Protein AF-A0AA96GNN0-F1 (afdb_monomer_lite)

Foldseek 3Di:
DDDDDPVPVVVVVVVVVVVVVCCVVCCVVPVCPPPNVAQWEPVCNVPPDLVCQQDVPGHGFVVSVCVPCPLVNLVVPDDPVSSVVVVVCVVVRPGLCVQWDTRQYQQTRNDPQEANPPDHPVVCVVLVDRHPVVFFDFDDDPHRIDTHGDPDPSNVVVCVVCVCCPPPPNVVVVCCPVPPDDDDDPPPDDDPDDD

Organism: NCBI:txid3020899

InterPro domains:
  IPR036280 Multiheme cytochrome superfamily [SSF48695] (19-179)

Structure (mmCIF, N/CA/C/O backbone):
data_AF-A0AA96GNN0-F1
#
_entry.id   AF-A0AA96GNN0-F1
#
loop_
_atom_site.group_PDB
_atom_site.id
_atom_site.type_symbol
_atom_site.label_atom_id
_atom_site.label_alt_id
_atom_site.label_comp_id
_atom_site.label_asym_id
_atom_site.label_entity_id
_atom_site.label_seq_id
_atom_site.pdbx_PDB_ins_code
_atom_site.Cartn_x
_atom_site.Cartn_y
_atom_site.Cartn_z
_atom_site.occupancy
_atom_site.B_iso_or_equiv
_atom_site.auth_seq_id
_atom_site.auth_comp_id
_atom_site.auth_asym_id
_atom_site.auth_atom_id
_atom_site.pdbx_PDB_model_num
ATOM 1 N N . MET A 1 1 ? 33.010 25.105 -23.864 1.00 49.12 1 MET A N 1
ATOM 2 C CA . MET A 1 1 ? 32.285 23.895 -24.313 1.00 49.12 1 MET A CA 1
ATOM 3 C C . MET A 1 1 ? 33.237 22.711 -24.208 1.00 49.12 1 MET A C 1
ATOM 5 O O . MET A 1 1 ? 34.170 22.624 -24.991 1.00 49.12 1 MET A O 1
ATOM 9 N N . GLY A 1 2 ? 33.110 21.897 -23.157 1.00 61.97 2 GLY A N 1
ATOM 10 C CA . GLY A 1 2 ? 34.073 20.831 -22.851 1.00 61.97 2 GLY A CA 1
ATOM 11 C C . GLY A 1 2 ? 33.953 19.652 -23.816 1.00 61.97 2 GLY A C 1
ATOM 12 O O . GLY A 1 2 ? 32.888 19.047 -23.923 1.00 61.97 2 GLY A O 1
ATOM 13 N N . CYS A 1 3 ? 35.048 19.327 -24.504 1.00 66.94 3 CYS A N 1
ATOM 14 C CA . CYS A 1 3 ? 35.149 18.181 -25.401 1.00 66.94 3 CYS A CA 1
ATOM 15 C C . CYS A 1 3 ? 35.113 16.889 -24.562 1.00 66.94 3 CYS A C 1
ATOM 17 O O . CYS A 1 3 ? 36.065 16.582 -23.841 1.00 66.94 3 CYS A O 1
ATOM 19 N N . ARG A 1 4 ? 33.994 16.154 -24.581 1.00 73.06 4 ARG A N 1
ATOM 20 C CA . ARG A 1 4 ? 33.916 14.843 -23.918 1.00 73.06 4 ARG A CA 1
ATOM 21 C C . ARG A 1 4 ? 34.839 13.868 -24.651 1.00 73.06 4 ARG A C 1
ATOM 23 O O . ARG A 1 4 ? 34.838 13.815 -25.876 1.00 73.06 4 ARG A O 1
ATOM 30 N N . ARG A 1 5 ? 35.631 13.101 -23.896 1.00 84.19 5 ARG A N 1
ATOM 31 C CA . ARG A 1 5 ? 36.560 12.103 -24.448 1.00 84.19 5 ARG A CA 1
ATOM 32 C C . ARG A 1 5 ? 35.797 11.094 -25.333 1.00 84.19 5 ARG A C 1
ATOM 34 O O . ARG A 1 5 ? 34.715 10.663 -24.931 1.00 84.19 5 ARG A O 1
ATOM 41 N N . PRO A 1 6 ? 36.352 10.668 -26.483 1.00 83.69 6 PRO A N 1
ATOM 42 C CA . PRO A 1 6 ? 35.626 9.887 -27.495 1.00 83.69 6 PRO A CA 1
ATOM 43 C C . PRO A 1 6 ? 35.136 8.515 -27.006 1.00 83.69 6 PRO A C 1
ATOM 45 O O . PRO A 1 6 ? 34.191 7.966 -27.559 1.00 83.69 6 PRO A O 1
ATOM 48 N N . TRP A 1 7 ? 35.722 7.976 -25.936 1.00 83.94 7 TRP A N 1
ATOM 49 C CA . TRP A 1 7 ? 35.324 6.702 -25.331 1.00 83.94 7 TRP A CA 1
ATOM 50 C C . TRP A 1 7 ? 34.156 6.815 -24.336 1.00 83.94 7 TRP A C 1
ATOM 52 O O . TRP A 1 7 ? 33.570 5.806 -23.962 1.00 83.94 7 TRP A O 1
ATOM 62 N N . VAL A 1 8 ? 33.763 8.024 -23.923 1.00 88.56 8 VAL A N 1
ATOM 63 C CA . VAL A 1 8 ? 32.686 8.203 -22.932 1.00 88.56 8 VAL A CA 1
ATOM 64 C C . VAL A 1 8 ? 31.332 7.788 -23.509 1.00 88.56 8 VAL A C 1
ATOM 66 O O . VAL A 1 8 ? 30.566 7.096 -22.846 1.00 88.56 8 VAL A O 1
ATOM 69 N N . ALA A 1 9 ? 31.044 8.174 -24.752 1.00 87.38 9 ALA A N 1
ATOM 70 C CA . ALA A 1 9 ? 29.797 7.816 -25.422 1.00 87.38 9 ALA A CA 1
ATOM 71 C C . ALA A 1 9 ? 29.613 6.292 -25.604 1.00 87.38 9 ALA A C 1
ATOM 73 O O . ALA A 1 9 ? 28.573 5.790 -25.181 1.00 87.38 9 ALA A O 1
ATOM 74 N N . PRO A 1 10 ? 30.578 5.525 -26.158 1.00 91.69 10 PRO A N 1
ATOM 75 C CA . PRO A 1 10 ? 30.416 4.077 -26.297 1.00 91.69 10 PRO A CA 1
ATOM 76 C C . PRO A 1 10 ? 30.317 3.360 -24.944 1.00 91.69 10 PRO A C 1
ATOM 78 O O . PRO A 1 10 ? 29.534 2.422 -24.828 1.00 91.69 10 PRO A O 1
ATOM 81 N N . CYS A 1 11 ? 31.016 3.825 -23.900 1.00 93.38 11 CYS A N 1
ATOM 82 C CA . CYS A 1 11 ? 30.847 3.274 -22.553 1.00 93.38 11 CYS A CA 1
ATOM 83 C C . CYS A 1 11 ? 29.430 3.500 -22.001 1.00 93.38 11 CYS A C 1
ATOM 85 O O . CYS A 1 11 ? 28.850 2.575 -21.438 1.00 93.38 11 CYS A O 1
ATOM 87 N N . ILE A 1 12 ? 28.847 4.692 -22.188 1.00 94.44 12 ILE A N 1
ATOM 88 C CA . ILE A 1 12 ? 27.460 4.971 -21.776 1.00 94.44 12 ILE A CA 1
ATOM 89 C C . ILE A 1 12 ? 26.486 4.049 -22.513 1.00 94.44 12 ILE A C 1
ATOM 91 O O . ILE A 1 12 ? 25.611 3.461 -21.878 1.00 94.44 12 ILE A O 1
ATOM 95 N N . TRP A 1 13 ? 26.642 3.881 -23.829 1.00 95.94 13 TRP A N 1
ATOM 96 C CA . TRP A 1 13 ? 25.770 3.004 -24.613 1.00 95.94 13 TRP A CA 1
ATOM 97 C C . TRP A 1 13 ? 25.902 1.535 -24.217 1.00 95.94 13 TRP A C 1
ATOM 99 O O . TRP A 1 13 ? 24.886 0.864 -24.067 1.00 95.94 13 TRP A O 1
ATOM 109 N N . ALA A 1 14 ? 27.123 1.052 -23.981 1.00 95.88 14 ALA A N 1
ATOM 110 C CA . ALA A 1 14 ? 27.357 -0.313 -23.521 1.00 95.88 14 ALA A CA 1
ATOM 111 C C . ALA A 1 14 ? 26.717 -0.567 -22.146 1.00 95.88 14 ALA A C 1
ATOM 113 O O . ALA A 1 14 ? 26.020 -1.563 -21.969 1.00 95.88 14 ALA A O 1
ATOM 114 N N . LEU A 1 15 ? 26.884 0.360 -21.194 1.00 96.56 15 LEU A N 1
ATOM 115 C CA . LEU A 1 15 ? 26.261 0.263 -19.869 1.00 96.56 15 LEU A CA 1
ATOM 116 C C . LEU A 1 15 ? 24.733 0.334 -19.946 1.00 96.56 15 LEU A C 1
ATOM 118 O O . LEU A 1 15 ? 24.047 -0.449 -19.298 1.00 96.56 15 LEU A O 1
ATOM 122 N N . THR A 1 16 ? 24.196 1.237 -20.765 1.00 96.12 16 THR A N 1
ATOM 123 C CA . THR A 1 16 ? 22.745 1.365 -20.957 1.00 96.12 16 THR A CA 1
ATOM 124 C C . THR A 1 16 ? 22.169 0.097 -21.584 1.00 96.12 16 THR A C 1
ATOM 126 O O . THR A 1 16 ? 21.161 -0.419 -21.113 1.00 96.12 16 THR A O 1
ATOM 129 N N . GLY A 1 17 ? 22.836 -0.445 -22.606 1.00 97.56 17 GLY A N 1
ATOM 130 C CA . GLY A 1 17 ? 22.448 -1.698 -23.247 1.00 97.56 17 GLY A CA 1
ATOM 131 C C . GLY A 1 17 ? 22.481 -2.881 -22.282 1.00 97.56 17 GLY A C 1
ATOM 132 O O . GLY A 1 17 ? 21.545 -3.676 -22.272 1.00 97.56 17 GLY A O 1
ATOM 133 N N . LEU A 1 18 ? 23.500 -2.957 -21.419 1.00 97.31 18 LEU A N 1
ATOM 134 C CA . LEU A 1 18 ? 23.584 -3.972 -20.371 1.00 97.31 18 LEU A CA 1
ATOM 135 C C . LEU A 1 18 ? 22.396 -3.880 -19.404 1.00 97.31 18 LEU A C 1
ATOM 137 O O . LEU A 1 18 ? 21.766 -4.897 -19.140 1.00 97.31 18 LEU A O 1
ATOM 141 N N . VAL A 1 19 ? 22.054 -2.680 -18.922 1.00 95.31 19 VAL A N 1
ATOM 142 C CA . VAL A 1 19 ? 20.907 -2.470 -18.016 1.00 95.31 19 VAL A CA 1
ATOM 143 C C . VAL A 1 19 ? 19.583 -2.853 -18.682 1.00 95.31 19 VAL A C 1
ATOM 145 O O . VAL A 1 19 ? 18.740 -3.496 -18.065 1.00 95.31 19 VAL A O 1
ATOM 148 N N . ILE A 1 20 ? 19.386 -2.492 -19.951 1.00 95.38 20 ILE A N 1
ATOM 149 C CA . ILE A 1 20 ? 18.164 -2.861 -20.679 1.00 95.38 20 ILE A CA 1
ATOM 150 C C . ILE A 1 20 ? 18.087 -4.380 -20.857 1.00 95.38 20 ILE A C 1
ATOM 152 O O . ILE A 1 20 ? 17.032 -4.966 -20.626 1.00 95.38 20 ILE A O 1
ATOM 156 N N . ALA A 1 21 ? 19.194 -5.026 -21.230 1.00 95.94 21 ALA A N 1
ATOM 157 C CA . ALA A 1 21 ? 19.245 -6.472 -21.414 1.00 95.94 21 ALA A CA 1
ATOM 158 C C . ALA A 1 21 ? 18.974 -7.228 -20.104 1.00 95.94 21 ALA A C 1
ATOM 160 O O . ALA A 1 21 ? 18.212 -8.196 -20.109 1.00 95.94 21 ALA A O 1
ATOM 161 N N . THR A 1 22 ? 19.536 -6.774 -18.977 1.00 93.38 22 THR A N 1
ATOM 162 C CA . THR A 1 22 ? 19.280 -7.393 -17.670 1.00 93.38 22 THR A CA 1
ATOM 163 C C . THR A 1 22 ? 17.834 -7.208 -17.233 1.00 93.38 22 THR A C 1
ATOM 165 O O . THR A 1 22 ? 17.225 -8.177 -16.793 1.00 93.38 22 THR A O 1
ATOM 168 N N . LEU A 1 23 ? 17.250 -6.017 -17.402 1.00 90.56 23 LEU A N 1
ATOM 169 C CA . LEU A 1 23 ? 15.838 -5.780 -17.090 1.00 90.56 23 LEU A CA 1
ATOM 170 C C . LEU A 1 23 ? 14.911 -6.613 -17.979 1.00 90.56 23 LEU A C 1
ATOM 172 O O . LEU A 1 23 ? 13.964 -7.203 -17.471 1.00 90.56 23 LEU A O 1
ATOM 176 N N . ALA A 1 24 ? 15.189 -6.710 -19.280 1.00 90.00 24 ALA A N 1
ATOM 177 C CA . ALA A 1 24 ? 14.396 -7.522 -20.200 1.00 90.00 24 ALA A CA 1
ATOM 178 C C . ALA A 1 24 ? 14.445 -9.015 -19.835 1.00 90.00 24 ALA A C 1
ATOM 180 O O . ALA A 1 24 ? 13.416 -9.686 -19.867 1.00 90.00 24 ALA A O 1
ATOM 181 N N . TRP A 1 25 ? 15.619 -9.520 -19.446 1.00 93.19 25 TRP A N 1
ATOM 182 C CA . TRP A 1 25 ? 15.797 -10.906 -19.015 1.00 93.19 25 TRP A CA 1
ATOM 183 C C . TRP A 1 25 ? 15.176 -11.191 -17.638 1.00 93.19 25 TRP A C 1
ATOM 185 O O . TRP A 1 25 ? 14.527 -12.217 -17.457 1.00 93.19 25 TRP A O 1
ATOM 195 N N . ALA A 1 26 ? 15.335 -10.277 -16.676 1.00 86.56 26 ALA A N 1
ATOM 196 C CA . ALA A 1 26 ? 14.832 -10.431 -15.311 1.00 86.56 26 ALA A CA 1
ATOM 197 C C . ALA A 1 26 ? 13.316 -10.203 -15.201 1.00 86.56 26 ALA A C 1
ATOM 199 O O . ALA A 1 26 ? 12.668 -10.821 -14.362 1.00 86.56 26 ALA A O 1
ATOM 200 N N . SER A 1 27 ? 12.747 -9.346 -16.052 1.00 85.69 27 SER A N 1
ATOM 201 C CA . SER A 1 27 ? 11.327 -8.973 -16.069 1.00 85.69 27 SER A CA 1
ATOM 202 C C . SER A 1 27 ? 10.354 -10.163 -15.975 1.00 85.69 27 SER A C 1
ATOM 204 O O . SER A 1 27 ? 9.521 -10.148 -15.069 1.00 85.69 27 SER A O 1
ATOM 206 N N . PRO A 1 28 ? 10.451 -11.214 -16.816 1.00 82.44 28 PRO A N 1
ATOM 207 C CA . PRO A 1 28 ? 9.555 -12.368 -16.725 1.00 82.44 28 PRO A CA 1
ATOM 208 C C . PRO A 1 28 ? 9.847 -13.295 -15.534 1.00 82.44 28 PRO A C 1
ATOM 210 O O . PRO A 1 28 ? 8.961 -14.036 -15.121 1.00 82.44 28 PRO A O 1
ATOM 213 N N . ILE A 1 29 ? 11.069 -13.281 -14.992 1.00 83.31 29 ILE A N 1
ATOM 214 C CA . ILE A 1 29 ? 11.489 -14.159 -13.884 1.00 83.31 29 ILE A CA 1
ATOM 215 C C . ILE A 1 29 ? 11.071 -13.563 -12.532 1.00 83.31 29 ILE A C 1
ATOM 217 O O . ILE A 1 29 ? 10.700 -14.289 -11.614 1.00 83.31 29 ILE A O 1
ATOM 221 N N . TYR A 1 30 ? 11.107 -12.235 -12.420 1.00 76.81 30 TYR A N 1
ATOM 222 C CA . TYR A 1 30 ? 10.884 -11.488 -11.184 1.00 76.81 30 TYR A CA 1
ATOM 223 C C . TYR A 1 30 ? 9.755 -10.464 -11.344 1.00 76.81 30 TYR A C 1
ATOM 225 O O . TYR A 1 30 ? 9.885 -9.313 -10.927 1.00 76.81 30 TYR A O 1
ATOM 233 N N . THR A 1 31 ? 8.641 -10.875 -11.954 1.00 70.19 31 THR A N 1
ATOM 234 C CA . THR A 1 31 ? 7.481 -10.010 -12.223 1.00 70.19 31 THR A CA 1
ATOM 235 C C . THR A 1 31 ? 6.962 -9.314 -10.972 1.00 70.19 31 THR A C 1
ATOM 237 O O . THR A 1 31 ? 6.739 -8.108 -11.001 1.00 70.19 31 THR A O 1
ATOM 240 N N . GLU A 1 32 ? 6.828 -10.043 -9.866 1.00 65.94 32 GLU A N 1
ATOM 241 C CA . GLU A 1 32 ? 6.322 -9.505 -8.596 1.00 65.94 32 GLU A CA 1
ATOM 242 C C . GLU A 1 32 ? 7.264 -8.434 -8.015 1.00 65.94 32 GLU A C 1
ATOM 244 O O . GLU A 1 32 ? 6.837 -7.368 -7.582 1.00 65.94 32 GLU A O 1
ATOM 249 N N . ALA A 1 33 ? 8.577 -8.677 -8.066 1.00 67.19 33 ALA A N 1
ATOM 250 C CA . ALA A 1 33 ? 9.575 -7.761 -7.516 1.00 67.19 33 ALA A CA 1
ATOM 251 C C . ALA A 1 33 ? 9.828 -6.528 -8.404 1.00 67.19 33 ALA A C 1
ATOM 253 O O . ALA A 1 33 ? 10.264 -5.495 -7.899 1.00 67.19 33 ALA A O 1
ATOM 254 N N . LEU A 1 34 ? 9.590 -6.637 -9.716 1.00 70.19 34 LEU A N 1
ATOM 255 C CA . LEU A 1 34 ? 9.883 -5.577 -10.687 1.00 70.19 34 LEU A CA 1
ATOM 256 C C . LEU A 1 34 ? 8.649 -4.772 -11.114 1.00 70.19 34 LEU A C 1
ATOM 258 O O . LEU A 1 34 ? 8.765 -3.567 -11.328 1.00 70.19 34 LEU A O 1
ATOM 262 N N . TRP A 1 35 ? 7.485 -5.412 -11.258 1.00 76.12 35 TRP A N 1
ATOM 263 C CA . TRP A 1 35 ? 6.324 -4.826 -11.946 1.00 76.12 35 TRP A CA 1
ATOM 264 C C . TRP A 1 35 ? 5.001 -4.969 -11.193 1.00 76.12 35 TRP A C 1
ATOM 266 O O . TRP A 1 35 ? 4.130 -4.115 -11.343 1.00 76.12 35 TRP A O 1
ATOM 276 N N . ALA A 1 36 ? 4.836 -6.029 -10.403 1.00 78.38 36 ALA A N 1
ATOM 277 C CA . ALA A 1 36 ? 3.583 -6.380 -9.744 1.00 78.38 36 ALA A CA 1
ATOM 278 C C . ALA A 1 36 ? 3.808 -6.569 -8.235 1.00 78.38 36 ALA A C 1
ATOM 280 O O . ALA A 1 36 ? 3.791 -7.697 -7.759 1.00 78.38 36 ALA A O 1
ATOM 281 N N . PRO A 1 37 ? 4.014 -5.483 -7.467 1.00 78.44 37 PRO A N 1
ATOM 282 C CA . PRO A 1 37 ? 4.414 -5.555 -6.056 1.00 78.44 37 PRO A CA 1
ATOM 283 C C . PRO A 1 37 ? 3.416 -6.285 -5.140 1.00 78.44 37 PRO A C 1
ATOM 285 O O . PRO A 1 37 ? 3.756 -6.575 -3.995 1.00 78.44 37 PRO A O 1
ATOM 288 N N . GLY A 1 38 ? 2.206 -6.561 -5.635 1.00 82.00 38 GLY A N 1
ATOM 289 C CA . GLY A 1 38 ? 1.124 -7.247 -4.941 1.00 82.00 38 GLY A CA 1
ATOM 290 C C . GLY A 1 38 ? -0.146 -6.401 -4.863 1.00 82.00 38 GLY A C 1
ATOM 291 O O . GLY A 1 38 ? -0.173 -5.229 -5.258 1.00 82.00 38 GLY A O 1
ATOM 292 N N . ASP A 1 39 ? -1.205 -7.007 -4.332 1.00 83.88 39 ASP A N 1
ATOM 293 C CA . ASP A 1 39 ? -2.518 -6.376 -4.184 1.00 83.88 39 ASP A CA 1
ATOM 294 C C . ASP A 1 39 ? -2.495 -5.283 -3.107 1.00 83.88 39 ASP A C 1
ATOM 296 O O . ASP A 1 39 ? -1.885 -5.455 -2.045 1.00 83.88 39 ASP A O 1
ATOM 300 N N . LEU A 1 40 ? -3.195 -4.171 -3.350 1.00 87.19 40 LEU A N 1
ATOM 301 C CA . LEU A 1 40 ? -3.394 -3.139 -2.332 1.00 87.19 40 LEU A CA 1
ATOM 302 C C . LEU A 1 40 ? -4.237 -3.666 -1.162 1.00 87.19 40 LEU A C 1
ATOM 304 O O . LEU A 1 40 ? -5.037 -4.594 -1.291 1.00 87.19 40 LEU A O 1
ATOM 308 N N . SER A 1 41 ? -4.077 -3.036 -0.006 1.00 85.56 41 SER A N 1
ATOM 309 C CA . SER A 1 41 ? -4.888 -3.273 1.172 1.00 85.56 41 SER A CA 1
ATOM 310 C C . SER A 1 41 ? -6.357 -3.008 0.861 1.00 85.56 41 SER A C 1
ATOM 312 O O . SER A 1 41 ? -6.699 -2.125 0.073 1.00 85.56 41 SER A O 1
ATOM 314 N N . ARG A 1 42 ? -7.251 -3.700 1.577 1.00 82.88 42 ARG A N 1
ATOM 315 C CA . ARG A 1 42 ? -8.715 -3.503 1.495 1.00 82.88 42 ARG A CA 1
ATOM 316 C C . ARG A 1 42 ? -9.186 -2.057 1.711 1.00 82.88 42 ARG A C 1
ATOM 318 O O . ARG A 1 42 ? -10.346 -1.754 1.480 1.00 82.88 42 ARG A O 1
ATOM 325 N N . HIS A 1 43 ? -8.322 -1.193 2.241 1.00 85.44 43 HIS A N 1
ATOM 326 C CA . HIS A 1 43 ? -8.618 0.210 2.519 1.00 85.44 43 HIS A CA 1
ATOM 327 C C . HIS A 1 43 ? -8.229 1.141 1.365 1.00 85.44 43 HIS A C 1
ATOM 329 O O . HIS A 1 43 ? -8.696 2.274 1.320 1.00 85.44 43 HIS A O 1
ATOM 335 N N . HIS A 1 44 ? -7.399 0.662 0.438 1.00 91.62 44 HIS A N 1
ATOM 336 C CA . HIS A 1 44 ? -6.921 1.398 -0.728 1.00 91.62 44 HIS A CA 1
ATOM 337 C C . HIS A 1 44 ? -7.310 0.721 -2.048 1.00 91.62 44 HIS A C 1
ATOM 339 O O . HIS A 1 44 ? -6.783 1.089 -3.093 1.00 91.62 44 HIS A O 1
ATOM 345 N N . THR A 1 45 ? -8.241 -0.238 -2.035 1.00 87.00 45 THR A N 1
ATOM 346 C CA . THR A 1 45 ? -8.689 -0.966 -3.239 1.00 87.00 45 THR A CA 1
ATOM 347 C C . THR A 1 45 ? -9.211 -0.051 -4.340 1.00 87.00 45 THR A C 1
ATOM 349 O O . THR A 1 45 ? -9.102 -0.388 -5.514 1.00 87.00 45 THR A O 1
ATOM 352 N N . ASP A 1 46 ? -9.731 1.118 -3.970 1.00 88.88 46 ASP A N 1
ATOM 353 C CA . ASP A 1 46 ? -10.298 2.085 -4.912 1.00 88.88 46 ASP A CA 1
ATOM 354 C C . ASP A 1 46 ? -9.224 2.989 -5.557 1.00 88.88 46 ASP A C 1
ATOM 356 O O . ASP A 1 46 ? -9.527 3.818 -6.418 1.00 88.88 46 ASP A O 1
ATOM 360 N N . ILE A 1 47 ? -7.949 2.844 -5.171 1.00 90.75 47 ILE A N 1
ATOM 361 C CA . ILE A 1 47 ? -6.830 3.598 -5.743 1.00 90.75 47 ILE A CA 1
ATOM 362 C C . ILE A 1 47 ? -6.289 2.856 -6.967 1.00 90.75 47 ILE A C 1
ATOM 364 O O . ILE A 1 47 ? -5.542 1.890 -6.859 1.00 90.75 47 ILE A O 1
ATOM 368 N N . ALA A 1 48 ? -6.610 3.358 -8.159 1.00 80.75 48 ALA A N 1
ATOM 369 C CA . ALA A 1 48 ? -6.204 2.720 -9.414 1.00 80.75 48 ALA A CA 1
ATOM 370 C C . ALA A 1 48 ? -4.777 3.077 -9.892 1.00 80.75 48 ALA A C 1
ATOM 372 O O . ALA A 1 48 ? -4.234 2.409 -10.769 1.00 80.75 48 ALA A O 1
ATOM 373 N N . GLY A 1 49 ? -4.172 4.155 -9.379 1.00 88.62 49 GLY A N 1
ATOM 374 C CA . GLY A 1 49 ? -2.935 4.722 -9.931 1.00 88.62 49 GLY A CA 1
ATOM 375 C C . GLY A 1 49 ? -1.715 4.563 -9.027 1.00 88.62 49 GLY A C 1
ATOM 376 O O . GLY A 1 49 ? -1.715 5.050 -7.900 1.00 88.62 49 GLY A O 1
ATOM 377 N N . CYS A 1 50 ? -0.616 4.007 -9.552 1.00 89.62 50 CYS A N 1
ATOM 378 C CA . CYS A 1 50 ? 0.651 3.876 -8.813 1.00 89.62 50 CYS A CA 1
ATOM 379 C C . CYS A 1 50 ? 1.166 5.234 -8.302 1.00 89.62 50 CYS A C 1
ATOM 381 O O . CYS A 1 50 ? 1.674 5.350 -7.188 1.00 89.62 50 CYS A O 1
ATOM 383 N N . LEU A 1 51 ? 0.991 6.289 -9.106 1.00 93.25 51 LEU A N 1
ATOM 384 C CA . LEU A 1 51 ? 1.449 7.649 -8.801 1.00 93.25 51 LEU A CA 1
ATOM 385 C C . LEU A 1 51 ? 0.610 8.368 -7.731 1.00 93.25 51 LEU A C 1
ATOM 387 O O . LEU A 1 51 ? 0.962 9.480 -7.320 1.00 93.25 51 LEU A O 1
ATOM 391 N N . SER A 1 52 ? -0.479 7.753 -7.265 1.00 94.00 52 SER A N 1
ATOM 392 C CA . SER A 1 52 ? -1.233 8.235 -6.105 1.00 94.00 52 SER A CA 1
ATOM 393 C C . SER A 1 52 ? -0.413 8.119 -4.825 1.00 94.00 52 SER A C 1
ATOM 395 O O . SER A 1 52 ? -0.515 8.980 -3.958 1.00 94.00 52 SER A O 1
ATOM 397 N N . CYS A 1 53 ? 0.453 7.105 -4.741 1.00 92.75 53 CYS A N 1
ATOM 398 C CA . CYS A 1 53 ? 1.347 6.895 -3.605 1.00 92.75 53 CYS A CA 1
ATOM 399 C C . CYS A 1 53 ? 2.814 7.124 -3.983 1.00 92.75 53 CYS A C 1
ATOM 401 O O . CYS A 1 53 ? 3.578 7.609 -3.155 1.00 92.75 53 CYS A O 1
ATOM 403 N N . HIS A 1 54 ? 3.204 6.815 -5.225 1.00 93.06 54 HIS A N 1
ATOM 404 C CA . HIS A 1 54 ? 4.591 6.864 -5.676 1.00 93.06 54 HIS A CA 1
ATOM 405 C C . HIS A 1 54 ? 4.974 8.173 -6.372 1.00 93.06 54 HIS A C 1
ATOM 407 O O . HIS A 1 54 ? 4.203 8.775 -7.122 1.00 93.06 54 HIS A O 1
ATOM 413 N N . GLU A 1 55 ? 6.232 8.555 -6.193 1.00 94.00 55 GLU A N 1
ATOM 414 C CA . GLU A 1 55 ? 6.947 9.488 -7.052 1.00 94.00 55 GLU A CA 1
ATOM 415 C C . GLU A 1 55 ? 7.931 8.731 -7.961 1.00 94.00 55 GLU A C 1
ATOM 417 O O . GLU A 1 55 ? 8.580 7.774 -7.511 1.00 94.00 55 GLU A O 1
ATOM 422 N N . PRO A 1 56 ? 8.087 9.152 -9.234 1.00 90.81 56 PRO A N 1
ATOM 423 C CA . PRO A 1 56 ? 9.055 8.550 -10.143 1.00 90.81 56 PRO A CA 1
ATOM 424 C C . PRO A 1 56 ? 10.450 8.483 -9.515 1.00 90.81 56 PRO A C 1
ATOM 426 O O . PRO A 1 56 ? 10.976 9.491 -9.044 1.00 90.81 56 PRO A O 1
ATOM 429 N N . PHE A 1 57 ? 11.037 7.284 -9.506 1.00 86.56 57 PHE A N 1
ATOM 430 C CA . PHE A 1 57 ? 12.373 6.993 -8.961 1.00 86.56 57 PHE A CA 1
ATOM 431 C C . PHE A 1 57 ? 12.567 7.254 -7.458 1.00 86.56 57 PHE A C 1
ATOM 433 O O . PHE A 1 57 ? 13.690 7.159 -6.970 1.00 86.56 57 PHE A O 1
ATOM 440 N N . ARG A 1 58 ? 11.501 7.561 -6.713 1.00 89.69 58 ARG A N 1
ATOM 441 C CA . ARG A 1 58 ? 11.551 7.776 -5.255 1.00 89.69 58 ARG A CA 1
ATOM 442 C C . ARG A 1 58 ? 10.686 6.806 -4.465 1.00 89.69 58 ARG A C 1
ATOM 444 O O . ARG A 1 58 ? 10.815 6.736 -3.249 1.00 89.69 58 ARG A O 1
ATOM 451 N N . GLY A 1 59 ? 9.837 6.043 -5.149 1.00 89.75 59 GLY A N 1
ATOM 452 C CA . GLY A 1 59 ? 8.915 5.137 -4.482 1.00 89.75 59 GLY A CA 1
ATOM 453 C C . GLY A 1 59 ? 7.786 5.902 -3.795 1.00 89.75 59 GLY A C 1
ATOM 454 O O . GLY A 1 59 ? 7.485 7.035 -4.173 1.00 89.75 59 GLY A O 1
ATOM 455 N N . ALA A 1 60 ? 7.151 5.277 -2.806 1.00 92.62 60 ALA A N 1
ATOM 456 C CA . ALA A 1 60 ? 6.105 5.923 -2.028 1.00 92.62 60 ALA A CA 1
ATOM 457 C C . ALA A 1 60 ? 6.688 6.964 -1.067 1.00 92.62 60 ALA A C 1
ATOM 459 O O . ALA A 1 60 ? 7.632 6.670 -0.332 1.00 92.62 60 ALA A O 1
ATOM 460 N N . THR A 1 61 ? 6.122 8.172 -1.059 1.00 93.31 61 THR A N 1
ATOM 461 C CA . THR A 1 61 ? 6.619 9.277 -0.226 1.00 93.31 61 THR A CA 1
ATOM 462 C C . THR A 1 61 ? 5.629 9.622 0.889 1.00 93.31 61 THR A C 1
ATOM 464 O O . THR A 1 61 ? 4.415 9.547 0.675 1.00 93.31 61 THR A O 1
ATOM 467 N N . PRO A 1 62 ? 6.100 10.035 2.083 1.00 92.44 62 PRO A N 1
ATOM 468 C CA . PRO A 1 62 ? 5.200 10.443 3.161 1.00 92.44 62 PRO A CA 1
ATOM 469 C C . PRO A 1 62 ? 4.262 11.587 2.744 1.00 92.44 62 PRO A C 1
ATOM 471 O O . PRO A 1 62 ? 3.107 11.615 3.154 1.00 92.44 62 PRO A O 1
ATOM 474 N N . GLN A 1 63 ? 4.700 12.486 1.856 1.00 92.81 63 GLN A N 1
ATOM 475 C CA . GLN A 1 63 ? 3.877 13.578 1.328 1.00 92.81 63 GLN A CA 1
ATOM 476 C C . GLN A 1 63 ? 2.638 13.067 0.579 1.00 92.81 63 GLN A C 1
ATOM 478 O O . GLN A 1 63 ? 1.559 13.639 0.721 1.00 92.81 63 GLN A O 1
ATOM 483 N N . LYS A 1 64 ? 2.772 11.980 -0.190 1.00 94.44 64 LYS A N 1
ATOM 484 C CA . LYS A 1 64 ? 1.650 11.353 -0.900 1.00 94.44 64 LYS A CA 1
ATOM 485 C C . LYS A 1 64 ? 0.641 10.745 0.073 1.00 94.44 64 LYS A C 1
ATOM 487 O O . LYS A 1 64 ? -0.557 10.919 -0.116 1.00 94.44 64 LYS A O 1
ATOM 492 N N . CYS A 1 65 ? 1.109 10.110 1.150 1.00 92.12 65 CYS A N 1
ATOM 493 C CA . CYS A 1 65 ? 0.240 9.584 2.207 1.00 92.12 65 CYS A CA 1
ATOM 494 C C . CYS A 1 65 ? -0.517 10.711 2.931 1.00 92.12 65 CYS A C 1
ATOM 496 O O . C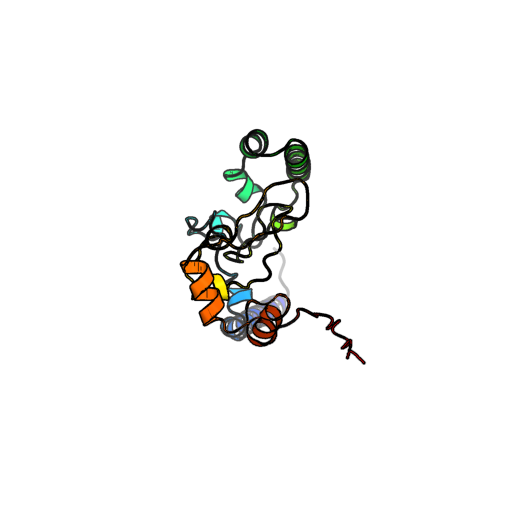YS A 1 65 ? -1.731 10.630 3.122 1.00 92.12 65 CYS A O 1
ATOM 498 N N . LEU A 1 66 ? 0.188 11.791 3.283 1.00 92.44 66 LEU A N 1
ATOM 499 C CA . LEU A 1 66 ? -0.365 12.942 4.005 1.00 92.44 66 LEU A CA 1
ATOM 500 C C . LEU A 1 66 ? -1.377 13.760 3.188 1.00 92.44 66 LEU A C 1
ATOM 502 O O . LEU A 1 66 ? -2.143 14.525 3.771 1.00 92.44 66 LEU A O 1
ATOM 506 N N . ALA A 1 67 ? -1.430 13.578 1.864 1.00 92.75 67 ALA A N 1
ATOM 507 C CA . ALA A 1 67 ? -2.448 14.197 1.016 1.00 92.75 67 ALA A CA 1
ATOM 508 C C . ALA A 1 67 ? -3.874 13.714 1.347 1.00 92.75 67 ALA A C 1
ATOM 510 O O . ALA A 1 67 ? -4.828 14.468 1.164 1.00 92.75 67 ALA A O 1
ATOM 511 N N . CYS A 1 68 ? -4.020 12.485 1.857 1.00 90.75 68 CYS A N 1
ATOM 512 C CA . CYS A 1 68 ? -5.300 11.934 2.317 1.00 90.75 68 CYS A CA 1
ATOM 513 C C . CYS A 1 68 ? -5.334 11.717 3.839 1.00 90.75 68 CYS A C 1
ATOM 515 O O . CYS A 1 68 ? -6.388 11.851 4.457 1.00 90.75 68 CYS A O 1
ATOM 517 N N . HIS A 1 69 ? -4.191 11.416 4.458 1.00 90.00 69 HIS A N 1
ATOM 518 C CA . HIS A 1 69 ? -4.070 11.194 5.897 1.00 90.00 69 HIS A CA 1
ATOM 519 C C . HIS A 1 69 ? -3.561 12.445 6.612 1.00 90.00 69 HIS A C 1
ATOM 521 O O . HIS A 1 69 ? -2.383 12.562 6.945 1.00 90.00 69 HIS A O 1
ATOM 527 N N . THR A 1 70 ? -4.451 13.402 6.852 1.00 87.94 70 THR A N 1
ATOM 528 C CA . THR A 1 70 ? -4.070 14.658 7.507 1.00 87.94 70 THR A CA 1
ATOM 529 C C . THR A 1 70 ? -3.797 14.465 8.998 1.00 87.94 70 THR A C 1
ATOM 531 O O . THR A 1 70 ? -4.301 13.533 9.632 1.00 87.94 70 THR A O 1
ATOM 534 N N . LEU A 1 71 ? -3.056 15.406 9.592 1.00 80.12 71 LEU A N 1
ATOM 535 C CA . LEU A 1 71 ? -2.826 15.415 11.037 1.00 80.12 71 LEU A CA 1
ATOM 536 C C . LEU A 1 71 ? -4.140 15.419 11.830 1.00 80.1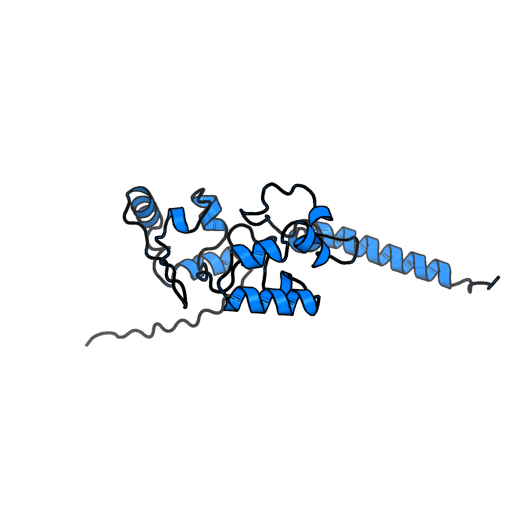2 71 LEU A C 1
ATOM 538 O O . LEU A 1 71 ? -4.272 14.680 12.797 1.00 80.12 71 LEU A O 1
ATOM 542 N N . GLU A 1 72 ? -5.128 16.185 11.377 1.00 83.94 72 GLU A N 1
ATOM 543 C CA . GLU A 1 72 ? -6.469 16.231 11.968 1.00 83.94 72 GLU A CA 1
ATOM 544 C C . GLU A 1 72 ? -7.172 14.862 11.936 1.00 83.94 72 GLU A C 1
ATOM 546 O O . GLU A 1 72 ? -7.829 14.456 12.900 1.00 83.94 72 GLU A O 1
ATOM 551 N N . THR A 1 73 ? -6.979 14.098 10.855 1.00 81.75 73 THR A N 1
ATOM 552 C CA . THR A 1 73 ? -7.530 12.742 10.727 1.00 81.75 73 THR A CA 1
ATOM 553 C C . THR A 1 73 ? -6.921 11.806 11.767 1.00 81.75 73 THR A C 1
ATOM 555 O O . THR A 1 73 ? -7.643 11.033 12.394 1.00 81.75 73 THR A O 1
ATOM 558 N N . PHE A 1 74 ? -5.609 11.900 12.003 1.00 78.62 74 PHE A N 1
ATOM 559 C CA . PHE A 1 74 ? -4.962 11.146 13.077 1.00 78.62 74 PHE A CA 1
ATOM 560 C C . PHE A 1 74 ? -5.463 11.607 14.446 1.00 78.62 74 PHE A C 1
ATOM 562 O O . PHE A 1 74 ? -5.879 10.790 15.261 1.00 78.62 74 PHE A O 1
ATOM 569 N N . GLN A 1 75 ? -5.530 12.920 14.677 1.00 74.38 75 GLN A N 1
ATOM 570 C CA . GLN A 1 75 ? -5.958 13.483 15.956 1.00 74.38 75 GLN A CA 1
ATOM 571 C C . GLN A 1 75 ? -7.362 13.038 16.372 1.00 74.38 75 GLN A C 1
ATOM 573 O O . GLN A 1 75 ? -7.565 12.716 17.545 1.00 74.38 75 GLN A O 1
ATOM 578 N N . SER A 1 76 ? -8.295 12.977 15.423 1.00 80.31 76 SER A N 1
ATOM 579 C CA . SER A 1 76 ? -9.696 12.619 15.667 1.00 80.31 76 SER A CA 1
ATOM 580 C C . SER A 1 76 ? -9.968 11.114 15.743 1.00 80.31 76 SER A C 1
ATOM 582 O O . SER A 1 76 ? -11.006 10.724 16.272 1.00 80.31 76 SER A O 1
ATOM 584 N N . ARG A 1 77 ? -9.073 10.260 15.224 1.00 74.56 77 ARG A N 1
ATOM 585 C CA . ARG A 1 77 ? -9.337 8.816 15.063 1.00 74.56 77 ARG A CA 1
ATOM 586 C C . ARG A 1 77 ? -8.382 7.894 15.811 1.00 74.56 77 ARG A C 1
ATOM 588 O O . ARG A 1 77 ? -8.556 6.680 15.733 1.00 74.56 77 ARG A O 1
ATOM 595 N N . SER A 1 78 ? -7.387 8.432 16.510 1.00 75.81 78 SER A N 1
ATOM 596 C CA . SER A 1 78 ? -6.421 7.631 17.259 1.00 75.81 78 SER A CA 1
ATOM 597 C C . SER A 1 78 ? -6.467 7.899 18.760 1.00 75.81 78 SER A C 1
ATOM 599 O O . SER A 1 78 ? -6.748 9.015 19.202 1.00 75.81 78 SER A O 1
ATOM 601 N N . GLU A 1 79 ? -6.104 6.880 19.536 1.00 83.69 79 GLU A N 1
ATOM 602 C CA . GLU A 1 79 ? -5.794 7.016 20.961 1.00 83.69 79 GLU A CA 1
ATOM 603 C C . GLU A 1 79 ? -4.676 8.056 21.193 1.00 83.69 79 GLU A C 1
ATOM 605 O O . GLU A 1 79 ? -3.883 8.316 20.275 1.00 83.69 79 GLU A O 1
ATOM 610 N N . PRO A 1 80 ? -4.588 8.664 22.393 1.00 83.81 80 PRO A N 1
ATOM 611 C CA . PRO A 1 80 ? -3.602 9.702 22.700 1.00 83.81 80 PRO A CA 1
ATOM 612 C C . PRO A 1 80 ? -2.154 9.329 22.378 1.00 83.81 80 PRO A C 1
ATOM 614 O O . PRO A 1 80 ? -1.471 10.103 21.707 1.00 83.81 80 PRO A O 1
ATOM 617 N N . ASP A 1 81 ? -1.716 8.131 22.756 1.00 83.81 81 ASP A N 1
ATOM 618 C CA . ASP A 1 81 ? -0.332 7.692 22.539 1.00 83.81 81 ASP A CA 1
ATOM 619 C C . ASP A 1 81 ? -0.027 7.506 21.046 1.00 83.81 81 ASP A C 1
ATOM 621 O O . ASP A 1 81 ? 1.015 7.920 20.536 1.00 83.81 81 ASP A O 1
ATOM 625 N N . VAL A 1 82 ? -0.986 6.951 20.298 1.00 83.00 82 VAL A N 1
ATOM 626 C CA . VAL A 1 82 ? -0.872 6.777 18.843 1.00 83.00 82 VAL A CA 1
ATOM 627 C C . VAL A 1 82 ? -0.851 8.133 18.139 1.00 83.00 82 VAL A C 1
ATOM 629 O O . VAL A 1 82 ? -0.128 8.308 17.156 1.00 83.00 82 VAL A O 1
ATOM 632 N N . ARG A 1 83 ? -1.612 9.107 18.646 1.00 86.12 83 ARG A N 1
ATOM 633 C CA . ARG A 1 83 ? -1.638 10.476 18.121 1.00 86.12 83 ARG A CA 1
ATOM 634 C C . ARG A 1 83 ? -0.273 11.142 18.256 1.00 86.12 83 ARG A C 1
ATOM 636 O O . ARG A 1 83 ? 0.197 11.737 17.288 1.00 86.12 83 ARG A O 1
ATOM 643 N N . GLN A 1 84 ? 0.350 11.030 19.429 1.00 87.56 84 GLN A N 1
ATOM 644 C CA . GLN A 1 84 ? 1.679 11.582 19.678 1.00 87.56 84 GLN A CA 1
ATOM 645 C C . GLN A 1 84 ? 2.727 10.937 18.760 1.00 87.56 84 GLN A C 1
ATOM 647 O O . GLN A 1 84 ? 3.490 11.647 18.108 1.00 87.56 84 GLN A O 1
ATOM 652 N N . LEU A 1 85 ? 2.694 9.609 18.609 1.00 88.50 85 LEU A N 1
ATOM 653 C CA . LEU A 1 85 ? 3.605 8.891 17.713 1.00 88.50 85 LEU A CA 1
ATOM 654 C C . LEU A 1 85 ? 3.503 9.386 16.261 1.00 88.50 85 LEU A C 1
ATOM 656 O O . LEU A 1 85 ? 4.520 9.633 15.613 1.00 88.50 85 LEU A O 1
ATOM 660 N N . HIS A 1 86 ? 2.285 9.584 15.744 1.00 89.62 86 HIS A N 1
ATOM 661 C CA . HIS A 1 86 ? 2.100 10.122 14.390 1.00 89.62 86 HIS A CA 1
ATOM 662 C C . HIS A 1 86 ? 2.547 11.584 14.277 1.00 89.62 86 HIS A C 1
ATOM 664 O O . HIS A 1 86 ? 3.058 11.982 13.231 1.00 89.62 86 HIS A O 1
ATOM 670 N N . GLN A 1 87 ? 2.385 12.396 15.327 1.00 89.25 87 GLN A N 1
ATOM 671 C CA . GLN A 1 87 ? 2.900 13.768 15.344 1.00 89.25 87 GLN A CA 1
ATOM 672 C C . GLN A 1 87 ? 4.424 13.795 15.197 1.00 89.25 87 GLN A C 1
ATOM 674 O O . GLN A 1 87 ? 4.933 14.513 14.337 1.00 89.25 87 GLN A O 1
ATOM 679 N N . GLU A 1 88 ? 5.140 12.987 15.976 1.00 90.94 88 GLU A N 1
ATOM 680 C CA . GLU A 1 88 ? 6.604 12.896 15.937 1.00 90.94 88 GLU A CA 1
ATOM 681 C C . GLU A 1 88 ? 7.108 12.342 14.592 1.00 90.94 88 GLU A C 1
ATOM 683 O O . GLU A 1 88 ? 8.028 12.900 13.982 1.00 90.94 88 GLU A O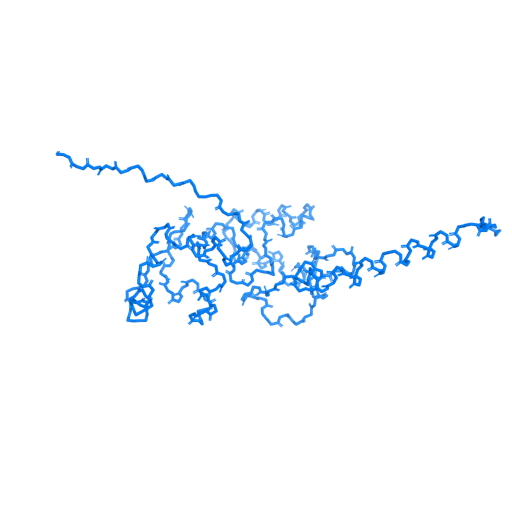 1
ATOM 688 N N . ALA A 1 89 ? 6.460 11.298 14.066 1.00 90.12 89 ALA A N 1
ATOM 689 C CA . ALA A 1 89 ? 6.778 10.734 12.754 1.00 90.12 89 ALA A CA 1
ATOM 690 C C . ALA A 1 89 ? 6.573 11.755 11.619 1.00 90.12 89 ALA A C 1
ATOM 692 O O . ALA A 1 89 ? 7.412 11.877 10.725 1.00 90.12 89 ALA A O 1
ATOM 693 N N . ASN A 1 90 ? 5.493 12.541 11.676 1.00 89.75 90 ASN A N 1
ATOM 694 C CA . ASN A 1 90 ? 5.215 13.573 10.678 1.00 89.75 90 ASN A CA 1
ATOM 695 C C . ASN A 1 90 ? 6.216 14.733 10.761 1.00 89.75 90 ASN A C 1
ATOM 697 O O . ASN A 1 90 ? 6.692 15.200 9.728 1.00 89.75 90 ASN A O 1
ATOM 701 N N . GLN A 1 91 ? 6.562 15.187 11.970 1.00 90.25 91 GLN A N 1
ATOM 702 C CA . GLN A 1 91 ? 7.536 16.269 12.177 1.00 90.25 91 GLN A CA 1
ATOM 703 C C . GLN A 1 91 ? 8.946 15.883 11.717 1.00 90.25 91 GLN A C 1
ATOM 705 O O . GLN A 1 91 ? 9.656 16.711 11.151 1.00 90.25 91 GLN A O 1
ATOM 710 N N . SER A 1 92 ? 9.341 14.628 11.931 1.00 91.69 92 SER A N 1
ATOM 711 C CA . SER A 1 92 ? 10.632 14.094 11.477 1.00 91.69 92 SER A CA 1
ATOM 712 C C . SER A 1 92 ? 10.660 13.731 9.987 1.00 91.69 92 SER A C 1
ATOM 714 O O . SER A 1 92 ? 11.725 13.419 9.456 1.00 91.69 92 SER A O 1
ATOM 716 N N . GLY A 1 93 ? 9.515 13.778 9.294 1.00 90.38 93 GLY A N 1
ATOM 717 C CA . GLY A 1 93 ? 9.406 13.379 7.890 1.00 90.38 93 GLY A CA 1
ATOM 718 C C . GLY A 1 93 ? 9.644 11.883 7.667 1.00 90.38 93 GLY A C 1
ATOM 719 O O . GLY A 1 93 ? 10.059 11.486 6.576 1.00 90.38 93 GLY A O 1
ATOM 720 N N . GLN A 1 94 ? 9.412 11.051 8.687 1.00 91.75 94 GLN A N 1
ATOM 721 C CA . GLN A 1 94 ? 9.613 9.610 8.604 1.00 91.75 94 GLN A CA 1
ATOM 722 C C . GLN A 1 94 ? 8.687 8.994 7.547 1.00 91.75 94 GLN A C 1
ATOM 724 O O . GLN A 1 94 ? 7.502 9.320 7.452 1.00 91.75 94 GLN A O 1
ATOM 729 N N . ALA A 1 95 ? 9.216 8.064 6.751 1.00 91.50 95 ALA A N 1
ATOM 730 C CA . ALA A 1 95 ? 8.404 7.338 5.784 1.00 91.50 95 ALA A CA 1
ATOM 731 C C . ALA A 1 95 ? 7.358 6.467 6.500 1.00 91.50 95 ALA A C 1
ATOM 733 O O . ALA A 1 95 ? 7.688 5.659 7.368 1.00 91.50 95 ALA A O 1
ATOM 734 N N . CYS A 1 96 ? 6.092 6.581 6.089 1.00 90.38 96 CYS A N 1
ATOM 735 C CA . CYS A 1 96 ? 4.977 5.842 6.691 1.00 90.38 96 CYS A CA 1
ATOM 736 C C . CYS A 1 96 ? 5.168 4.318 6.585 1.00 90.38 96 CYS A C 1
ATOM 738 O O . CYS A 1 96 ? 4.768 3.571 7.476 1.00 90.38 96 CYS A O 1
ATOM 740 N N . LEU A 1 97 ? 5.836 3.864 5.517 1.00 89.19 97 LEU A N 1
ATOM 741 C CA . LEU A 1 97 ? 6.114 2.450 5.255 1.00 89.19 97 LEU A CA 1
ATOM 742 C C . LEU A 1 97 ? 7.166 1.818 6.189 1.00 89.19 97 LEU A C 1
ATOM 744 O O . LEU A 1 97 ? 7.414 0.621 6.107 1.00 89.19 97 LEU A O 1
ATOM 748 N N . VAL A 1 98 ? 7.788 2.594 7.085 1.00 88.69 98 VAL A N 1
ATOM 749 C CA . VAL A 1 98 ? 8.653 2.038 8.144 1.00 88.69 98 VAL A CA 1
ATOM 750 C C . VAL A 1 98 ? 7.830 1.215 9.136 1.00 88.69 98 VAL A C 1
ATOM 752 O O . VAL A 1 98 ? 8.296 0.192 9.631 1.00 88.69 98 VAL A O 1
ATOM 755 N N . CYS A 1 99 ? 6.597 1.647 9.411 1.00 86.62 99 CYS A N 1
ATOM 756 C CA . CYS A 1 99 ? 5.680 0.947 10.310 1.00 86.62 99 CYS A CA 1
ATOM 757 C C . CYS A 1 99 ? 4.512 0.299 9.562 1.00 86.62 99 CYS A C 1
ATOM 759 O O . CYS A 1 99 ? 3.956 -0.690 10.036 1.00 86.62 99 CYS A O 1
ATOM 761 N N . HIS A 1 100 ? 4.139 0.846 8.405 1.00 88.50 100 HIS A N 1
ATOM 762 C CA . HIS A 1 100 ? 3.042 0.338 7.597 1.00 88.50 100 HIS A CA 1
ATOM 763 C C . HIS A 1 100 ? 3.521 -0.503 6.427 1.00 88.50 100 HIS A C 1
ATOM 765 O O . HIS A 1 100 ? 4.578 -0.268 5.857 1.00 88.50 100 HIS A O 1
ATOM 771 N N . THR A 1 101 ? 2.707 -1.467 6.020 1.00 87.75 101 THR A N 1
ATOM 772 C CA . THR A 1 101 ? 2.959 -2.221 4.792 1.00 87.75 101 THR A CA 1
ATOM 773 C C . THR A 1 101 ? 1.778 -2.092 3.851 1.00 87.75 101 THR A C 1
ATOM 775 O O . THR A 1 101 ? 0.626 -2.099 4.285 1.00 87.75 101 THR A O 1
ATOM 778 N N . GLU A 1 102 ? 2.089 -1.970 2.565 1.00 88.88 102 GLU A N 1
ATOM 779 C CA . GLU A 1 102 ? 1.144 -1.978 1.450 1.00 88.88 102 GLU A CA 1
ATOM 780 C C . GLU A 1 102 ? 1.589 -3.047 0.432 1.00 88.88 102 GLU A C 1
ATOM 782 O O . GLU A 1 102 ? 2.662 -3.635 0.595 1.00 88.88 102 GLU A O 1
ATOM 787 N N . HIS A 1 103 ? 0.770 -3.333 -0.580 1.00 88.88 103 HIS A N 1
ATOM 788 C CA . HIS A 1 103 ? 1.001 -4.367 -1.591 1.00 88.88 103 HIS A CA 1
ATOM 789 C C . HIS A 1 103 ? 1.068 -5.792 -1.021 1.00 88.88 103 HIS A C 1
ATOM 791 O O . HIS A 1 103 ? 1.776 -6.665 -1.516 1.00 88.88 103 HIS A O 1
ATOM 797 N N . ARG A 1 104 ? 0.339 -6.045 0.070 1.00 82.25 104 ARG A N 1
ATOM 798 C CA . ARG A 1 104 ? 0.237 -7.381 0.685 1.00 82.25 104 ARG A CA 1
ATOM 799 C C . ARG A 1 104 ? -1.206 -7.843 0.859 1.00 82.25 104 ARG A C 1
ATOM 801 O O . ARG A 1 104 ? -1.455 -8.710 1.695 1.00 82.25 104 ARG A O 1
ATOM 808 N N . GLY A 1 105 ? -2.146 -7.242 0.131 1.00 80.94 105 GLY A N 1
ATOM 809 C CA . GLY A 1 105 ? -3.566 -7.569 0.199 1.00 80.94 105 GLY A CA 1
ATOM 810 C C . GLY A 1 105 ? -4.075 -7.552 1.637 1.00 80.94 105 GLY A C 1
ATOM 811 O O . GLY A 1 105 ? -3.892 -6.581 2.375 1.00 80.94 105 GLY A O 1
ATOM 812 N N . VAL A 1 106 ? -4.647 -8.668 2.076 1.00 73.88 106 VAL A N 1
ATOM 813 C CA . VAL A 1 106 ? -5.200 -8.841 3.432 1.00 73.88 106 VAL A CA 1
ATOM 814 C C . VAL A 1 106 ? -4.137 -8.942 4.536 1.00 73.88 106 VAL A C 1
ATOM 816 O O . VAL A 1 106 ? -4.464 -8.881 5.720 1.00 73.88 106 VAL A O 1
ATOM 819 N N . LEU A 1 107 ? -2.862 -9.097 4.167 1.00 75.44 107 LEU A N 1
ATOM 820 C CA . LEU A 1 107 ? -1.724 -9.217 5.085 1.00 75.44 107 LEU A CA 1
ATOM 821 C C . LEU A 1 107 ? -1.046 -7.872 5.379 1.00 75.44 107 LEU A C 1
ATOM 823 O O . LEU A 1 107 ? -0.018 -7.836 6.056 1.00 75.44 107 LEU A O 1
ATOM 827 N N . THR A 1 108 ? -1.577 -6.775 4.844 1.00 79.25 108 THR A N 1
ATOM 828 C CA . THR A 1 108 ? -1.052 -5.431 5.095 1.00 79.25 108 THR A CA 1
ATOM 829 C C . THR A 1 108 ? -1.223 -5.008 6.551 1.00 79.25 108 THR A C 1
ATOM 831 O O . THR A 1 108 ? -2.250 -5.231 7.196 1.00 79.25 108 THR A O 1
ATOM 834 N N . ALA A 1 109 ? -0.194 -4.348 7.074 1.00 77.31 109 ALA A N 1
ATOM 835 C CA . ALA A 1 109 ? -0.110 -3.892 8.453 1.00 77.31 109 ALA A CA 1
ATOM 836 C C . ALA A 1 109 ? -0.269 -2.370 8.518 1.00 77.31 109 ALA A C 1
ATOM 838 O O . ALA A 1 109 ? 0.673 -1.632 8.774 1.00 77.31 109 ALA A O 1
ATOM 839 N N . ILE A 1 110 ? -1.480 -1.873 8.285 1.00 74.38 110 ILE A N 1
ATOM 840 C CA . ILE A 1 110 ? -1.774 -0.431 8.370 1.00 74.38 110 ILE A CA 1
ATOM 841 C C . ILE A 1 110 ? -2.115 0.045 9.796 1.00 74.38 110 ILE A C 1
ATOM 843 O O . ILE A 1 110 ? -2.348 1.225 10.028 1.00 74.38 110 ILE A O 1
ATOM 847 N N . THR A 1 111 ? -2.169 -0.862 10.772 1.00 69.69 111 THR A N 1
ATOM 848 C CA . THR A 1 111 ? -2.474 -0.538 12.172 1.00 69.69 111 THR A CA 1
ATOM 849 C C . THR A 1 111 ? -1.512 -1.294 13.076 1.00 69.69 111 THR A C 1
ATOM 851 O O . THR A 1 111 ? -1.349 -2.508 12.940 1.00 69.69 111 THR A O 1
ATOM 854 N N . ILE A 1 112 ? -0.863 -0.571 13.985 1.00 63.41 112 ILE A N 1
ATOM 855 C CA . ILE A 1 112 ? 0.088 -1.134 14.947 1.00 63.41 112 ILE A CA 1
ATOM 856 C C . ILE A 1 112 ? -0.691 -1.962 15.981 1.00 63.41 112 ILE A C 1
ATOM 858 O O . ILE A 1 112 ? -1.787 -1.580 16.384 1.00 63.41 112 ILE A O 1
ATOM 862 N N . GLY A 1 113 ? -0.151 -3.118 16.377 1.00 58.03 113 GLY A N 1
ATOM 863 C CA . GLY A 1 113 ? -0.785 -4.003 17.363 1.00 58.03 113 GLY A CA 1
ATOM 864 C C . GLY A 1 113 ? -1.908 -4.889 16.814 1.00 58.03 113 GLY A C 1
ATOM 865 O O . GLY A 1 113 ? -2.655 -5.468 17.592 1.00 58.03 113 GLY A O 1
ATOM 866 N N . ARG A 1 114 ? -2.058 -5.022 15.489 1.00 62.44 114 ARG A N 1
ATOM 867 C CA . ARG A 1 114 ? -3.006 -5.981 14.890 1.00 62.44 114 ARG A CA 1
ATOM 868 C C . ARG A 1 114 ? -2.605 -7.424 15.202 1.00 62.44 114 ARG A C 1
ATOM 870 O O . ARG A 1 114 ? -1.421 -7.737 15.312 1.00 62.44 114 ARG A O 1
ATOM 877 N N . VAL A 1 115 ? -3.611 -8.300 15.270 1.00 61.44 115 VAL A N 1
ATOM 878 C CA . VAL A 1 115 ? -3.443 -9.761 15.317 1.00 61.44 115 VAL A CA 1
ATOM 879 C C . VAL A 1 115 ? -2.457 -10.169 14.218 1.00 61.44 115 VAL A C 1
ATOM 881 O O . VAL A 1 115 ? -2.678 -9.841 13.047 1.00 61.44 115 VAL A O 1
ATOM 884 N N . LYS A 1 116 ? -1.382 -10.887 14.565 1.00 63.59 116 LYS A N 1
ATOM 885 C CA . LYS A 1 116 ? -0.547 -11.541 13.549 1.00 63.59 116 LYS A CA 1
ATOM 886 C C . LYS A 1 116 ? -1.428 -12.554 12.833 1.00 63.59 116 LYS A C 1
ATOM 888 O O . LYS A 1 116 ? -1.918 -13.477 13.466 1.00 63.59 116 LYS A O 1
ATOM 893 N N . ASN A 1 117 ? -1.649 -12.372 11.536 1.00 67.56 117 ASN A N 1
ATOM 894 C CA . ASN A 1 117 ? -2.437 -13.310 10.752 1.00 67.56 117 ASN A CA 1
ATOM 895 C C . ASN A 1 117 ? -1.579 -14.547 10.428 1.00 67.56 117 ASN A C 1
ATOM 897 O O . ASN A 1 117 ? -0.670 -14.431 9.599 1.00 67.56 117 ASN A O 1
ATOM 901 N N . PRO A 1 118 ? -1.824 -15.719 11.051 1.00 64.31 118 PRO A N 1
ATOM 902 C CA . PRO A 1 118 ? -1.085 -16.930 10.705 1.00 64.31 118 PRO A CA 1
ATOM 903 C C . PRO A 1 118 ? -1.501 -17.454 9.323 1.00 64.31 118 PRO A C 1
ATOM 905 O O . PRO A 1 118 ? -0.757 -18.198 8.682 1.00 64.31 118 PRO A O 1
ATOM 908 N N . HIS A 1 119 ? -2.675 -17.046 8.835 1.00 69.81 119 HIS A N 1
ATOM 909 C CA . HIS A 1 119 ? -3.170 -17.422 7.526 1.00 69.81 119 HIS A CA 1
ATOM 910 C C . HIS A 1 119 ? -2.459 -16.617 6.431 1.00 69.81 119 HIS A C 1
ATOM 912 O O . HIS A 1 119 ? -2.082 -15.453 6.592 1.00 69.81 119 HIS A O 1
ATOM 918 N N . GLY A 1 120 ? -2.232 -17.265 5.292 1.00 68.25 120 GLY A N 1
ATOM 919 C CA . GLY A 1 120 ? -1.779 -16.590 4.080 1.00 68.25 120 GLY A CA 1
ATOM 920 C C . GLY A 1 120 ? -2.921 -15.984 3.278 1.00 68.25 120 GLY A C 1
ATOM 921 O O . GLY A 1 120 ? -4.087 -16.276 3.526 1.00 68.25 120 GLY A O 1
ATOM 922 N N . GLU A 1 121 ? -2.563 -15.205 2.256 1.00 69.50 121 GLU A N 1
ATOM 923 C CA . GLU A 1 121 ? -3.496 -14.675 1.246 1.00 69.50 121 GLU A CA 1
ATOM 924 C C . GLU A 1 121 ? -4.367 -15.785 0.626 1.00 69.50 121 GLU A C 1
ATOM 926 O O . GLU A 1 121 ? -5.540 -15.584 0.328 1.00 69.50 121 GLU A O 1
ATOM 931 N N . LEU A 1 122 ? -3.817 -17.001 0.516 1.00 71.56 122 LEU A N 1
ATOM 932 C CA . LEU A 1 122 ? -4.512 -18.174 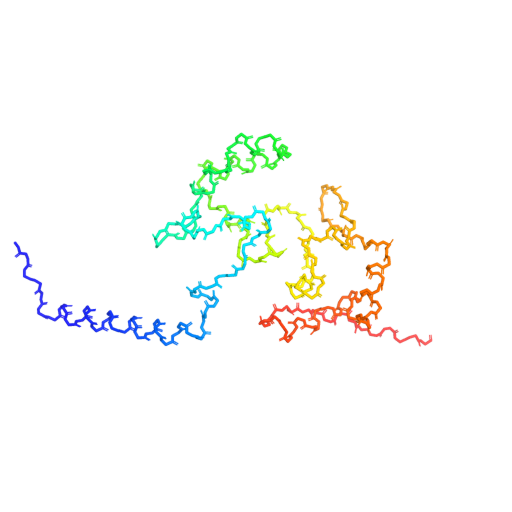-0.009 1.00 71.56 122 LEU A CA 1
ATOM 933 C C . LEU A 1 122 ? -5.859 -18.439 0.679 1.00 71.56 122 LEU A C 1
ATOM 935 O O . LEU A 1 122 ? -6.811 -18.807 -0.001 1.00 71.56 122 LEU A O 1
ATOM 939 N N . ILE A 1 123 ? -5.963 -18.240 1.997 1.00 75.44 123 ILE A N 1
ATOM 940 C CA . ILE A 1 123 ? -7.222 -18.487 2.713 1.00 75.44 123 ILE A CA 1
ATOM 941 C C . ILE A 1 123 ? -8.295 -17.486 2.321 1.00 75.44 123 ILE A C 1
ATOM 943 O O . ILE A 1 123 ? -9.439 -17.878 2.109 1.00 75.44 123 ILE A O 1
ATOM 947 N N . PHE A 1 124 ? -7.937 -16.218 2.161 1.00 76.25 124 PHE A N 1
ATOM 948 C CA . PHE A 1 124 ? -8.888 -15.184 1.763 1.00 76.25 124 PHE A CA 1
ATOM 949 C C . PHE A 1 124 ? -9.368 -15.430 0.334 1.00 76.25 124 PHE A C 1
ATOM 951 O O . PHE A 1 124 ? -10.569 -15.407 0.084 1.00 76.25 124 PHE A O 1
ATOM 958 N N . ARG A 1 125 ? -8.471 -15.832 -0.575 1.00 74.19 125 ARG A N 1
ATOM 959 C CA . ARG A 1 125 ? -8.851 -16.227 -1.942 1.00 74.19 125 ARG A CA 1
ATOM 960 C C . ARG A 1 125 ? -9.719 -17.487 -1.988 1.00 74.19 125 ARG A C 1
ATOM 962 O O . ARG A 1 125 ? -10.702 -17.516 -2.718 1.00 74.19 125 ARG A O 1
ATOM 969 N N . ALA A 1 126 ? -9.382 -18.519 -1.213 1.00 75.12 126 ALA A N 1
ATOM 970 C CA . ALA A 1 126 ? -10.112 -19.789 -1.214 1.00 75.12 126 ALA A CA 1
ATOM 971 C C . ALA A 1 126 ? -11.503 -19.684 -0.567 1.00 75.12 126 ALA A C 1
ATOM 973 O O . ALA A 1 126 ? -12.421 -20.407 -0.951 1.00 75.12 126 ALA A O 1
ATOM 974 N N . THR A 1 127 ? -11.656 -18.802 0.423 1.00 77.19 127 THR A N 1
ATOM 975 C CA . THR A 1 127 ? -12.918 -18.613 1.155 1.00 77.19 127 THR A CA 1
ATOM 976 C C . THR A 1 127 ? -13.752 -17.449 0.624 1.00 77.19 127 THR A C 1
ATOM 978 O O . THR A 1 127 ? -14.947 -17.393 0.889 1.00 77.19 127 THR A O 1
ATOM 981 N N . GLY A 1 128 ? -13.146 -16.513 -0.111 1.00 77.94 128 GLY A N 1
ATOM 982 C CA . GLY A 1 128 ? -13.771 -15.244 -0.485 1.00 77.94 128 GLY A CA 1
ATOM 983 C C . GLY A 1 128 ? -13.919 -14.261 0.683 1.00 77.94 128 GLY A C 1
ATOM 984 O O . GLY A 1 128 ? -14.596 -13.246 0.529 1.00 77.94 128 GLY A O 1
ATOM 985 N N . ALA A 1 129 ? -13.323 -14.545 1.847 1.00 79.75 129 ALA A N 1
ATOM 986 C CA . ALA A 1 129 ? -13.325 -13.625 2.979 1.00 79.75 129 ALA A CA 1
ATOM 987 C C . ALA A 1 129 ? -12.546 -12.346 2.638 1.00 79.75 129 ALA A C 1
ATOM 989 O O . ALA A 1 129 ? -11.524 -12.380 1.955 1.00 79.75 129 ALA A O 1
ATOM 990 N N . THR A 1 130 ? -13.007 -11.213 3.160 1.00 73.94 130 THR A N 1
ATOM 991 C CA . THR A 1 130 ? -12.399 -9.886 2.943 1.00 73.94 130 THR A CA 1
ATOM 992 C C . THR A 1 130 ? -11.856 -9.275 4.234 1.00 73.94 130 THR A C 1
ATOM 994 O O . THR A 1 130 ? -11.165 -8.253 4.211 1.00 73.94 130 THR A O 1
ATOM 997 N N . SER A 1 131 ? -12.154 -9.897 5.377 1.00 76.75 131 SER A N 1
ATOM 998 C CA . SER A 1 131 ? -11.717 -9.458 6.696 1.00 76.75 131 SER A CA 1
ATOM 999 C C . SER A 1 131 ? -11.532 -10.637 7.645 1.00 76.75 131 SER A C 1
ATOM 1001 O O . SER A 1 131 ? -12.249 -11.632 7.582 1.00 76.75 131 SER A O 1
ATOM 1003 N N . CYS A 1 132 ? -10.620 -10.496 8.613 1.00 79.25 132 CYS A N 1
ATOM 1004 C CA . CYS A 1 132 ? -10.479 -11.451 9.715 1.00 79.25 132 CYS A CA 1
ATOM 1005 C C . CYS A 1 132 ? -11.802 -11.631 10.480 1.00 79.25 132 CYS A C 1
ATOM 1007 O O . CYS A 1 132 ? -12.068 -12.709 11.004 1.00 79.25 132 CYS A O 1
ATOM 1009 N N . SER A 1 133 ? -12.633 -10.583 10.517 1.00 82.50 133 SER A N 1
ATOM 1010 C CA . SER A 1 133 ? -13.937 -10.583 11.186 1.00 82.50 133 SER A CA 1
ATOM 1011 C C . SER A 1 133 ? -14.985 -11.485 10.536 1.00 82.50 133 SER A C 1
ATOM 1013 O O . SER A 1 133 ? -15.998 -11.766 11.165 1.00 82.50 133 SER A O 1
ATOM 1015 N N . ASP A 1 134 ? -14.757 -11.943 9.303 1.00 84.38 134 ASP A N 1
ATOM 1016 C CA . ASP A 1 134 ? -15.677 -12.860 8.620 1.00 84.38 134 ASP A CA 1
ATOM 1017 C C . ASP A 1 134 ? -15.635 -14.259 9.267 1.00 84.38 134 ASP A C 1
ATOM 1019 O O . ASP A 1 134 ? -16.610 -15.009 9.211 1.00 84.38 134 ASP A O 1
ATOM 1023 N N . CYS A 1 135 ? -14.517 -14.584 9.934 1.00 84.06 135 CYS A N 1
ATOM 1024 C CA . CYS A 1 135 ? -14.292 -15.863 10.613 1.00 84.06 135 CYS A CA 1
ATOM 1025 C C . CYS A 1 135 ? -13.991 -15.730 12.115 1.00 84.06 135 CYS A C 1
ATOM 1027 O O . CYS A 1 135 ? -14.203 -16.691 12.851 1.00 84.06 135 CYS A O 1
ATOM 1029 N N . HIS A 1 136 ? -13.509 -14.578 12.589 1.00 85.88 136 HIS A N 1
ATOM 1030 C CA . HIS A 1 136 ? -13.098 -14.376 13.979 1.00 85.88 136 HIS A CA 1
ATOM 1031 C C . HIS A 1 136 ? -13.857 -13.237 14.666 1.00 85.88 136 HIS A C 1
ATOM 1033 O O . HIS A 1 136 ? -14.118 -12.187 14.088 1.00 85.88 136 HIS A O 1
ATOM 1039 N N . VAL A 1 137 ? -14.099 -13.395 15.962 1.00 83.88 137 VAL A N 1
ATOM 1040 C CA . VAL A 1 137 ? -14.346 -12.283 16.877 1.00 83.88 137 VAL A CA 1
ATOM 1041 C C . VAL A 1 137 ? -12.994 -11.736 17.320 1.00 83.88 137 VAL A C 1
ATOM 1043 O O . VAL A 1 137 ? -12.234 -12.420 18.005 1.00 83.88 137 VAL A O 1
ATOM 1046 N N . ILE A 1 138 ? -12.701 -10.494 16.942 1.00 76.06 138 ILE A N 1
ATOM 1047 C CA . ILE A 1 138 ? -11.499 -9.782 17.384 1.00 76.06 138 ILE A CA 1
ATOM 1048 C C . ILE A 1 138 ? -11.890 -8.905 18.571 1.00 76.06 138 ILE A C 1
ATOM 1050 O O . ILE A 1 138 ? -12.659 -7.956 18.409 1.00 76.06 138 ILE A O 1
ATOM 1054 N N . LYS A 1 139 ? -11.401 -9.226 19.771 1.00 66.19 139 LYS A N 1
ATOM 1055 C CA . LYS A 1 139 ? -11.644 -8.402 20.963 1.00 66.19 139 LYS A CA 1
ATOM 1056 C C . LYS A 1 139 ? -10.546 -7.346 21.081 1.00 66.19 139 LYS A C 1
ATOM 1058 O O . LYS A 1 139 ? -9.392 -7.701 21.275 1.00 66.19 139 LYS A O 1
ATOM 1063 N N . GLY A 1 140 ? -10.932 -6.074 20.960 1.00 53.38 140 GLY A N 1
ATOM 1064 C CA . GLY A 1 140 ? -10.048 -4.913 21.105 1.00 53.38 140 GLY A CA 1
ATOM 1065 C C . GLY A 1 140 ? -9.575 -4.687 22.546 1.00 53.38 140 GLY A C 1
ATOM 1066 O O . GLY A 1 140 ? -10.381 -4.775 23.470 1.00 53.38 140 GLY A O 1
ATOM 1067 N N . GLY A 1 141 ? -8.294 -4.349 22.731 1.00 54.19 141 GLY A N 1
ATOM 1068 C CA . GLY A 1 141 ? -7.691 -3.959 24.018 1.00 54.19 141 GLY A CA 1
ATOM 1069 C C . GLY A 1 141 ? -6.208 -3.583 23.885 1.00 54.19 141 GLY A C 1
ATOM 1070 O O . GLY A 1 141 ? -5.606 -3.829 22.848 1.00 54.19 141 GLY A O 1
ATOM 1071 N N . THR A 1 142 ? -5.586 -2.977 24.896 1.00 39.62 142 THR A N 1
ATOM 1072 C CA . THR A 1 142 ? -4.140 -2.676 24.883 1.00 39.62 142 THR A CA 1
ATOM 1073 C C . THR A 1 142 ? -3.325 -3.970 25.035 1.00 39.62 142 THR A C 1
ATOM 1075 O O . THR A 1 142 ? -3.159 -4.462 26.148 1.00 39.62 142 THR A O 1
ATOM 1078 N N . GLY A 1 143 ? -2.850 -4.555 23.927 1.00 53.03 143 GLY A N 1
ATOM 1079 C CA . GLY A 1 143 ? -2.059 -5.795 23.935 1.00 53.03 143 GLY A CA 1
ATOM 1080 C C . GLY A 1 143 ? -2.144 -6.612 22.640 1.00 53.03 143 GLY A C 1
ATOM 1081 O O . GLY A 1 143 ? -2.722 -6.164 21.646 1.00 53.03 143 GLY A O 1
ATOM 1082 N N . GLN A 1 144 ? -1.556 -7.816 22.655 1.00 49.50 144 GLN A N 1
ATOM 1083 C CA . GLN A 1 144 ? -1.666 -8.783 21.562 1.00 49.50 144 GLN A CA 1
ATOM 1084 C C . GLN A 1 144 ? -3.137 -9.166 21.380 1.00 49.50 144 GLN A C 1
ATOM 1086 O O . GLN A 1 144 ? -3.769 -9.713 22.278 1.00 49.50 144 GLN A O 1
ATOM 1091 N N . GLN A 1 145 ? -3.690 -8.813 20.225 1.00 58.25 145 GLN A N 1
ATOM 1092 C CA . GLN A 1 145 ? -5.066 -9.139 19.879 1.00 58.25 145 GLN A CA 1
ATOM 1093 C C . GLN A 1 145 ? -5.131 -10.634 19.558 1.00 58.25 145 GLN A C 1
ATOM 1095 O O . GLN A 1 145 ? -4.458 -11.072 18.623 1.00 58.25 145 GLN A O 1
ATOM 1100 N N . ASP A 1 146 ? -5.948 -11.387 20.289 1.00 58.56 146 ASP A N 1
ATOM 1101 C CA . ASP A 1 146 ? -6.279 -12.774 19.960 1.00 58.56 146 ASP A CA 1
ATOM 1102 C C . ASP A 1 146 ? -7.665 -12.842 19.312 1.00 58.56 146 ASP A C 1
ATOM 1104 O O . ASP A 1 146 ? -8.627 -12.208 19.758 1.00 58.56 146 ASP A O 1
ATOM 1108 N N . GLY A 1 147 ? -7.763 -13.595 18.217 1.00 71.75 147 GLY A N 1
ATOM 1109 C CA . GLY A 1 147 ? -9.008 -13.789 17.480 1.00 71.75 147 GLY A CA 1
ATOM 1110 C C . GLY A 1 147 ? -9.659 -15.117 17.841 1.00 71.75 147 GLY A C 1
ATOM 1111 O O . GLY A 1 147 ? -9.161 -16.169 17.452 1.00 71.75 147 GLY A O 1
ATOM 1112 N N . THR A 1 148 ? -10.813 -15.097 18.507 1.00 81.31 148 THR A N 1
ATOM 1113 C CA . THR A 1 148 ? -11.601 -16.323 18.728 1.00 81.31 148 THR A CA 1
ATOM 1114 C C . THR A 1 148 ? -12.418 -16.635 17.480 1.00 81.31 148 THR A C 1
ATOM 1116 O O . THR A 1 148 ? -12.986 -15.724 16.889 1.00 81.31 148 THR A O 1
ATOM 1119 N N . LEU A 1 149 ? -12.501 -17.897 17.058 1.00 83.25 149 LEU A N 1
ATOM 1120 C CA . LEU A 1 149 ? -13.343 -18.276 15.919 1.00 83.25 149 LEU A CA 1
ATOM 1121 C C . LEU A 1 149 ? -14.827 -17.995 16.201 1.00 83.25 149 LEU A C 1
ATOM 1123 O O . LEU A 1 149 ? -15.314 -18.167 17.320 1.00 83.25 149 LEU A O 1
ATOM 1127 N N . LEU A 1 150 ? -15.548 -17.554 15.172 1.00 85.38 150 LEU A N 1
ATOM 1128 C CA . LEU A 1 150 ? -16.999 -17.434 15.214 1.00 85.38 150 LEU A CA 1
ATOM 1129 C C . LEU A 1 150 ? -17.634 -18.825 15.267 1.00 85.38 150 LEU A C 1
ATOM 1131 O O . LEU A 1 150 ? -17.293 -19.712 14.489 1.00 85.38 150 LEU A O 1
ATOM 1135 N N . HIS A 1 151 ? -18.632 -18.979 16.132 1.00 84.81 151 HIS A N 1
ATOM 1136 C CA . HIS A 1 151 ? -19.454 -20.183 16.194 1.00 84.81 151 HIS A CA 1
ATOM 1137 C C . HIS A 1 151 ? -20.638 -20.032 15.235 1.00 84.81 151 HIS A C 1
ATOM 1139 O O . HIS A 1 151 ? -21.721 -19.599 15.627 1.00 84.81 151 HIS A O 1
ATOM 1145 N N . ASN A 1 152 ? -20.413 -20.318 13.952 1.00 85.44 152 ASN A N 1
ATOM 1146 C CA . ASN A 1 152 ? -21.467 -20.341 12.942 1.00 85.44 152 ASN A CA 1
ATOM 1147 C C . ASN A 1 152 ? -21.247 -21.473 11.926 1.00 85.44 152 ASN A C 1
ATOM 1149 O O . ASN A 1 152 ? -20.138 -21.981 11.757 1.00 85.44 152 ASN A O 1
ATOM 1153 N N . SER A 1 153 ? -22.315 -21.838 11.214 1.00 85.88 153 SER A N 1
ATOM 1154 C CA . SER A 1 153 ? -22.316 -22.962 10.269 1.00 85.88 153 SER A CA 1
ATOM 1155 C C . SER A 1 153 ? -21.404 -22.760 9.053 1.00 85.88 153 SER A C 1
ATOM 1157 O O . SER A 1 153 ? -21.042 -23.731 8.386 1.00 85.88 153 SER A O 1
ATOM 1159 N N . TYR A 1 154 ? -21.027 -21.515 8.744 1.00 83.94 154 TYR A N 1
ATOM 1160 C CA . TYR A 1 154 ? -20.080 -21.199 7.678 1.00 83.94 154 TYR A CA 1
ATOM 1161 C C . TYR A 1 154 ? -18.648 -21.564 8.093 1.00 83.94 154 TYR A C 1
ATOM 1163 O O . TYR A 1 154 ? -17.991 -22.347 7.405 1.00 83.94 154 TYR A O 1
ATOM 1171 N N . VAL A 1 155 ? -18.201 -21.073 9.251 1.00 83.94 155 VAL A N 1
ATOM 1172 C CA . VAL A 1 155 ? -16.877 -21.364 9.819 1.00 83.94 155 VAL A CA 1
ATOM 1173 C C . VAL A 1 155 ? -16.744 -22.849 10.152 1.00 83.94 155 VAL A C 1
ATOM 1175 O O . VAL A 1 155 ? -15.747 -23.472 9.795 1.00 83.94 155 VAL A O 1
ATOM 1178 N N . GLU A 1 156 ? -17.776 -23.457 10.737 1.00 83.94 156 GLU A N 1
ATOM 1179 C CA . GLU A 1 156 ? -17.783 -24.885 11.068 1.00 83.94 156 GLU A CA 1
ATOM 1180 C C . GLU A 1 1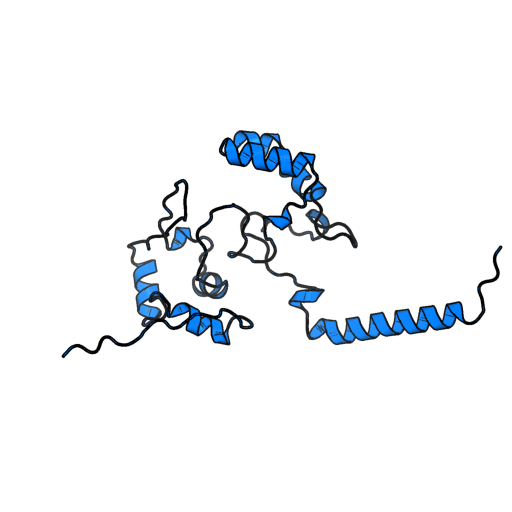56 ? -17.625 -25.769 9.820 1.00 83.94 156 GLU A C 1
ATOM 1182 O O . GLU A 1 156 ? -16.802 -26.685 9.792 1.00 83.94 156 GLU A O 1
ATOM 1187 N N . ARG A 1 157 ? -18.328 -25.444 8.727 1.00 82.94 157 ARG A N 1
ATOM 1188 C CA . ARG A 1 157 ? -18.189 -26.157 7.448 1.00 82.94 157 ARG A CA 1
ATOM 1189 C C . ARG A 1 157 ? -16.787 -26.022 6.854 1.00 82.94 157 ARG A C 1
ATOM 1191 O O . ARG A 1 157 ? -16.292 -26.982 6.265 1.00 82.94 157 ARG A O 1
ATOM 1198 N N . LEU A 1 158 ? -16.165 -24.848 6.965 1.00 77.94 158 LEU A N 1
ATOM 1199 C CA . LEU A 1 158 ? -14.797 -24.623 6.489 1.00 77.94 158 LEU A CA 1
ATOM 1200 C C . LEU A 1 158 ? -13.779 -25.434 7.294 1.00 77.94 158 LEU A C 1
ATOM 1202 O O . LEU A 1 158 ? -12.890 -26.046 6.704 1.00 77.94 158 LEU A O 1
ATOM 1206 N N . ILE A 1 159 ? -13.943 -25.498 8.617 1.00 77.62 159 ILE A N 1
ATOM 1207 C CA . ILE A 1 159 ? -13.096 -26.312 9.495 1.00 77.62 159 ILE A CA 1
ATOM 1208 C C . ILE A 1 159 ? -13.222 -27.795 9.132 1.00 77.62 159 ILE A C 1
ATOM 1210 O O . ILE A 1 159 ? -12.200 -28.457 8.954 1.00 77.62 159 ILE A O 1
ATOM 1214 N N . LEU A 1 160 ? -14.451 -28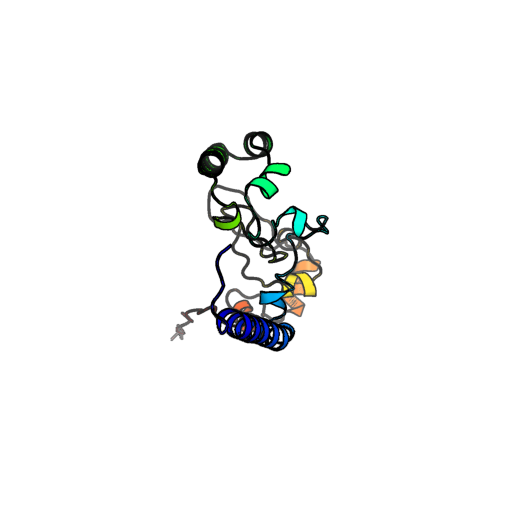.292 8.947 1.00 78.25 160 LEU A N 1
ATOM 1215 C CA . LEU A 1 160 ? -14.715 -29.681 8.556 1.00 78.25 160 LEU A CA 1
ATOM 1216 C C . LEU A 1 160 ? -14.097 -30.025 7.195 1.00 78.25 160 LEU A C 1
ATOM 1218 O O . LEU A 1 160 ? -13.409 -31.033 7.075 1.00 78.25 160 LEU A O 1
ATOM 1222 N N . LYS A 1 161 ? -14.279 -29.164 6.185 1.00 73.75 161 LYS A N 1
ATOM 1223 C CA . LYS A 1 161 ? -13.653 -29.337 4.862 1.00 73.75 161 LYS A CA 1
ATOM 1224 C C . LYS A 1 161 ? -12.127 -29.291 4.900 1.00 73.75 161 LYS A C 1
ATOM 1226 O O . LYS A 1 161 ? -11.487 -29.822 4.003 1.00 73.75 161 LYS A O 1
ATOM 1231 N N . GLY A 1 162 ? -11.554 -28.609 5.888 1.00 69.44 162 GLY A N 1
ATOM 1232 C CA . GLY A 1 162 ? -10.112 -28.486 6.044 1.00 69.44 162 GLY A CA 1
ATOM 1233 C C . GLY A 1 162 ? -9.438 -29.701 6.680 1.00 69.44 162 GLY A C 1
ATOM 1234 O O . GLY A 1 162 ? -8.224 -29.652 6.829 1.00 69.44 162 GLY A O 1
ATOM 1235 N N . GLU A 1 163 ? -10.187 -30.731 7.104 1.00 63.53 163 GLU A N 1
ATOM 1236 C CA . GLU A 1 163 ? -9.678 -32.029 7.596 1.00 63.53 163 GLU A CA 1
ATOM 1237 C C . GLU A 1 163 ? -8.498 -31.939 8.596 1.00 63.53 163 GLU A C 1
ATOM 1239 O O . GLU A 1 163 ? -7.610 -32.784 8.632 1.00 63.53 163 GLU A O 1
ATOM 1244 N N . GLY A 1 164 ? -8.463 -30.902 9.442 1.00 60.50 164 GLY A N 1
ATOM 1245 C CA . GLY A 1 164 ? -7.398 -30.701 10.438 1.00 60.50 164 GLY A CA 1
ATOM 1246 C C . GLY A 1 164 ? -6.245 -29.776 10.022 1.00 60.50 164 GLY A C 1
ATOM 1247 O O . GLY A 1 164 ? -5.407 -29.460 10.865 1.00 60.50 164 GLY A O 1
ATOM 1248 N N . ALA A 1 165 ? -6.231 -29.240 8.798 1.00 59.22 165 ALA A N 1
ATOM 1249 C CA . ALA A 1 165 ? -5.273 -28.210 8.368 1.00 59.22 165 ALA A CA 1
ATOM 1250 C C . ALA A 1 165 ? -5.391 -26.892 9.166 1.00 59.22 165 ALA A C 1
ATOM 1252 O O . ALA A 1 165 ? -4.433 -26.129 9.248 1.00 59.22 165 ALA A O 1
ATOM 1253 N N . HIS A 1 166 ? -6.547 -26.648 9.792 1.00 63.81 166 HIS A N 1
ATOM 1254 C CA . HIS A 1 166 ? -6.825 -25.478 10.638 1.00 63.81 166 HIS A CA 1
ATOM 1255 C C . HIS A 1 166 ? -6.529 -25.704 12.133 1.00 63.81 166 HIS A C 1
ATOM 1257 O O . HIS A 1 166 ? -6.955 -24.908 12.967 1.00 63.81 166 HIS A O 1
ATOM 1263 N N . ARG A 1 167 ? -5.820 -26.781 12.501 1.00 56.66 167 ARG A N 1
ATOM 1264 C CA . ARG A 1 167 ? -5.297 -26.938 13.868 1.00 56.66 167 ARG A CA 1
ATOM 1265 C C . ARG A 1 167 ? -4.153 -25.938 14.106 1.00 56.66 167 ARG A C 1
ATOM 1267 O O . ARG A 1 167 ? -3.411 -25.652 13.157 1.00 56.66 167 ARG A O 1
ATOM 1274 N N . PRO A 1 168 ? -3.974 -25.421 15.339 1.00 51.88 168 PRO A N 1
ATOM 1275 C CA . PRO A 1 168 ? -2.789 -24.639 15.695 1.00 51.88 168 PRO A CA 1
ATOM 1276 C C . PRO A 1 168 ? -1.507 -25.348 15.219 1.00 51.88 168 PRO A C 1
ATOM 1278 O O . PRO A 1 168 ? -1.407 -26.567 15.313 1.00 51.88 168 PRO A O 1
ATOM 1281 N N . GLY A 1 169 ? -0.575 -24.614 14.602 1.00 55.97 169 GLY A N 1
ATOM 1282 C CA . GLY A 1 169 ? 0.695 -25.155 14.082 1.00 55.97 169 GLY A CA 1
ATOM 1283 C C . GLY A 1 169 ? 0.633 -25.893 12.730 1.00 55.97 169 GLY A C 1
ATOM 1284 O O . GLY A 1 169 ? 1.608 -25.886 11.980 1.00 55.97 169 GLY A O 1
ATOM 1285 N N . HIS A 1 170 ? -0.510 -26.456 12.325 1.00 61.06 170 HIS A N 1
ATOM 1286 C CA . HIS A 1 170 ? -0.600 -27.238 11.079 1.00 61.06 170 HIS A CA 1
ATOM 1287 C C . HIS A 1 170 ? -0.706 -26.387 9.808 1.00 61.06 170 HIS A C 1
ATOM 1289 O O . HIS A 1 170 ? -0.258 -26.813 8.742 1.00 61.06 170 HIS A O 1
ATOM 1295 N N . PHE A 1 171 ? -1.214 -25.159 9.918 1.00 61.47 171 PHE A N 1
ATOM 1296 C CA . PHE A 1 171 ? -1.344 -24.246 8.780 1.00 61.47 171 PHE A CA 1
ATOM 1297 C C . PHE A 1 171 ? 0.021 -23.847 8.181 1.00 61.47 171 PHE A C 1
ATOM 1299 O O . PHE A 1 171 ? 0.159 -23.652 6.971 1.00 61.47 171 PHE A O 1
ATOM 1306 N N . ALA A 1 172 ? 1.065 -23.790 9.018 1.00 55.62 172 ALA A N 1
ATOM 1307 C CA . ALA A 1 172 ? 2.433 -23.508 8.590 1.00 55.62 172 ALA A CA 1
ATOM 1308 C C . ALA A 1 172 ? 2.979 -24.574 7.622 1.00 55.62 172 ALA A C 1
ATOM 1310 O O . ALA A 1 172 ? 3.761 -24.245 6.731 1.00 55.62 172 ALA A O 1
ATOM 1311 N N . LYS A 1 173 ? 2.513 -25.830 7.719 1.00 62.44 173 LYS A N 1
ATOM 1312 C CA . LYS A 1 173 ? 2.916 -26.925 6.819 1.00 62.44 173 LYS A CA 1
ATOM 1313 C C . LYS A 1 173 ? 2.468 -26.667 5.377 1.00 62.44 173 LYS A C 1
ATOM 1315 O O . LYS A 1 173 ? 3.242 -26.898 4.455 1.00 62.44 173 LYS A O 1
ATOM 1320 N N . CYS A 1 174 ? 1.277 -26.100 5.171 1.00 64.38 174 CYS A N 1
ATOM 1321 C CA . CYS A 1 174 ? 0.801 -25.694 3.843 1.00 64.38 174 CYS A CA 1
ATOM 1322 C C . CYS A 1 174 ? 1.657 -24.555 3.264 1.00 64.38 174 CYS A C 1
ATOM 1324 O O . CYS A 1 174 ? 1.959 -24.518 2.070 1.00 64.38 174 CYS A O 1
ATOM 1326 N N . LEU A 1 175 ? 2.084 -23.626 4.123 1.00 58.00 175 LEU A N 1
ATOM 1327 C CA . LEU A 1 175 ? 2.896 -22.477 3.728 1.00 58.00 175 LEU A CA 1
ATOM 1328 C C . LEU A 1 175 ? 4.340 -22.858 3.369 1.00 58.00 175 LEU A C 1
ATOM 1330 O O . LEU A 1 175 ? 4.941 -22.124 2.592 1.00 58.00 175 LEU A O 1
ATOM 1334 N N . LYS A 1 176 ? 4.867 -24.005 3.837 1.00 58.09 176 LYS A N 1
ATOM 1335 C CA . LYS A 1 176 ? 6.194 -24.520 3.431 1.00 58.09 176 LYS A CA 1
ATOM 1336 C C . LYS A 1 176 ? 6.313 -24.698 1.908 1.00 58.09 176 LYS A C 1
ATOM 1338 O O . LYS A 1 176 ? 7.384 -24.465 1.361 1.00 58.09 176 LYS A O 1
ATOM 1343 N N . CYS A 1 177 ? 5.226 -25.073 1.226 1.00 54.38 177 CYS A N 1
ATOM 1344 C CA . CYS A 1 177 ? 5.211 -25.259 -0.232 1.00 54.38 177 CYS A CA 1
ATOM 1345 C C . CYS A 1 177 ? 4.536 -24.106 -0.993 1.00 54.38 177 CYS A C 1
ATOM 1347 O O . CYS A 1 177 ? 4.868 -23.869 -2.151 1.00 54.38 177 CYS A O 1
ATOM 1349 N N . HIS A 1 178 ? 3.598 -23.385 -0.366 1.00 61.44 178 HIS A N 1
ATOM 1350 C CA . HIS A 1 178 ? 2.773 -22.373 -1.046 1.00 61.44 178 HIS A CA 1
ATOM 1351 C C . HIS A 1 178 ? 3.154 -20.910 -0.771 1.00 61.44 178 HIS A C 1
ATOM 1353 O O . HIS A 1 178 ? 2.619 -20.012 -1.419 1.00 61.44 178 HIS A O 1
ATOM 1359 N N . ARG A 1 179 ? 4.079 -20.633 0.152 1.00 51.00 179 ARG A N 1
ATOM 1360 C CA . ARG A 1 179 ? 4.750 -19.329 0.271 1.00 51.00 179 ARG A CA 1
ATOM 1361 C C . ARG A 1 179 ? 6.219 -19.568 -0.035 1.00 51.00 179 ARG A C 1
ATOM 1363 O O . ARG A 1 179 ? 6.787 -20.452 0.586 1.00 51.00 179 ARG A O 1
ATOM 1370 N N . GLY A 1 180 ? 6.825 -18.807 -0.950 1.00 50.34 180 GLY A N 1
ATOM 1371 C CA . GLY A 1 180 ? 8.271 -18.859 -1.218 1.00 50.34 180 GLY A CA 1
ATOM 1372 C C . GLY A 1 180 ? 9.066 -18.840 0.091 1.00 50.34 180 GLY A C 1
ATOM 1373 O O . GLY A 1 180 ? 9.139 -17.803 0.741 1.00 50.34 180 GLY A O 1
ATOM 1374 N N . GLY A 1 181 ? 9.524 -20.020 0.511 1.00 41.44 181 GLY A N 1
ATOM 1375 C CA . GLY A 1 181 ? 9.626 -20.400 1.918 1.00 41.44 181 GLY A CA 1
ATOM 1376 C C . GLY A 1 181 ? 10.618 -19.592 2.743 1.00 41.44 181 GLY A C 1
ATOM 1377 O O . GLY A 1 181 ? 11.680 -19.245 2.247 1.00 41.44 181 GLY A O 1
ATOM 1378 N N . GLN A 1 182 ? 10.250 -19.351 4.007 1.00 40.34 182 GLN A N 1
ATOM 1379 C CA . GLN A 1 182 ? 11.112 -19.285 5.202 1.00 40.34 182 GLN A CA 1
ATOM 1380 C C . GLN A 1 182 ? 10.269 -18.769 6.376 1.00 40.34 182 GLN A C 1
ATOM 1382 O O . GLN A 1 182 ? 10.298 -17.602 6.752 1.00 40.34 182 GLN A O 1
ATOM 1387 N N . LEU A 1 183 ? 9.447 -19.652 6.934 1.00 40.03 183 LEU A N 1
ATOM 1388 C CA . LEU A 1 183 ? 9.064 -19.547 8.336 1.00 40.03 183 LEU A CA 1
ATOM 1389 C C . LEU A 1 183 ? 9.744 -20.740 8.995 1.00 40.03 183 LEU A C 1
ATOM 1391 O O . LEU A 1 183 ? 9.303 -21.874 8.810 1.00 40.03 183 LEU A O 1
ATOM 1395 N N . GLU A 1 184 ? 10.878 -20.481 9.643 1.00 42.38 184 GLU A N 1
ATOM 1396 C CA . GLU A 1 184 ? 11.458 -21.421 10.598 1.00 42.38 184 GLU A CA 1
ATOM 1397 C C . GLU A 1 184 ? 10.442 -21.547 11.732 1.00 42.38 184 GLU A C 1
ATOM 1399 O O . GLU A 1 184 ? 10.072 -20.563 12.374 1.00 42.38 184 GLU A O 1
ATOM 1404 N N . VAL A 1 185 ? 9.883 -22.744 11.862 1.00 48.16 185 VAL A N 1
ATOM 1405 C CA . VAL A 1 185 ? 9.005 -23.109 12.965 1.00 48.16 185 VAL A CA 1
ATOM 1406 C C . VAL A 1 185 ? 9.773 -24.184 13.701 1.00 48.16 185 VAL A C 1
ATOM 1408 O O . VAL A 1 185 ? 10.028 -25.240 13.121 1.00 48.16 185 VAL A O 1
ATOM 1411 N N . ASP A 1 186 ? 10.201 -23.867 14.917 1.00 44.50 186 ASP A N 1
ATOM 1412 C CA . ASP A 1 186 ? 10.795 -24.844 15.813 1.00 44.50 186 ASP A CA 1
ATOM 1413 C C . ASP A 1 186 ? 9.692 -25.826 16.213 1.00 44.50 186 ASP A C 1
ATOM 1415 O O . ASP A 1 186 ? 8.680 -25.448 16.807 1.00 44.50 186 ASP A O 1
ATOM 1419 N N . ASP A 1 187 ? 9.858 -27.080 15.798 1.00 43.88 187 ASP A N 1
ATOM 1420 C CA . ASP A 1 187 ? 8.970 -28.176 16.161 1.00 43.88 187 ASP A CA 1
ATOM 1421 C C . ASP A 1 187 ? 9.293 -28.570 17.621 1.00 43.88 187 ASP A C 1
ATOM 1423 O O . ASP A 1 187 ? 10.081 -29.479 17.880 1.00 43.88 187 ASP A O 1
ATOM 1427 N N . GLU A 1 188 ? 8.729 -27.850 18.595 1.00 44.44 188 GLU A N 1
ATOM 1428 C CA . GLU A 1 188 ? 8.698 -28.273 20.004 1.00 44.44 188 GLU A CA 1
ATOM 1429 C C . GLU A 1 188 ? 7.493 -29.187 20.259 1.00 44.44 188 GLU A C 1
ATOM 1431 O O . GLU A 1 188 ? 6.624 -28.873 21.059 1.00 44.44 188 GLU A O 1
ATOM 1436 N N . ASP A 1 189 ? 7.452 -30.336 19.590 1.00 43.72 189 ASP A N 1
ATOM 1437 C CA . ASP A 1 189 ? 6.631 -31.464 20.028 1.00 43.72 189 ASP A CA 1
ATOM 1438 C C . ASP A 1 189 ? 7.605 -32.617 20.303 1.00 43.72 189 ASP A C 1
ATOM 1440 O O . ASP A 1 189 ? 7.954 -33.395 19.415 1.00 43.72 189 ASP A O 1
ATOM 1444 N N . LYS A 1 190 ? 8.140 -32.659 21.530 1.00 43.34 190 LYS A N 1
ATOM 1445 C CA . LYS A 1 190 ? 8.691 -33.898 22.083 1.00 43.34 190 LYS A CA 1
ATOM 1446 C C . LYS A 1 190 ? 7.542 -34.621 22.751 1.00 43.34 190 LYS A C 1
ATOM 1448 O O . LYS A 1 190 ? 6.915 -34.082 23.655 1.00 43.34 190 LYS A O 1
ATOM 1453 N N . ASP A 1 191 ? 7.300 -35.810 22.235 1.00 46.22 191 ASP A N 1
ATOM 1454 C CA . ASP A 1 191 ? 6.287 -36.750 22.660 1.00 46.22 191 ASP A CA 1
ATOM 1455 C C . ASP A 1 191 ? 6.412 -37.036 24.166 1.00 46.22 191 ASP A C 1
ATOM 1457 O O . ASP A 1 191 ? 7.392 -37.636 24.614 1.00 46.22 191 ASP A O 1
ATOM 1461 N N . ASP A 1 192 ? 5.413 -36.614 24.940 1.00 45.28 192 ASP A N 1
ATOM 1462 C CA . ASP A 1 192 ? 5.112 -37.237 26.225 1.00 45.28 192 ASP A CA 1
ATOM 1463 C C . ASP A 1 192 ? 4.314 -38.514 25.906 1.00 45.28 192 ASP A C 1
ATOM 1465 O O . ASP A 1 192 ? 3.088 -38.501 25.779 1.00 45.28 192 ASP A O 1
ATOM 1469 N N . GLU A 1 193 ? 5.039 -39.611 25.668 1.00 49.62 193 GLU A N 1
ATOM 1470 C CA . GLU A 1 193 ? 4.481 -40.961 25.743 1.00 49.62 193 GLU A CA 1
ATOM 1471 C C . GLU A 1 193 ? 4.217 -41.281 27.222 1.00 49.62 193 GLU A C 1
ATOM 1473 O O . GLU A 1 193 ? 5.143 -41.404 28.025 1.00 49.62 193 GLU A O 1
ATOM 1478 N N . ASP A 1 194 ? 2.931 -41.361 27.566 1.00 46.53 194 ASP A N 1
ATOM 1479 C CA . ASP A 1 194 ? 2.421 -41.858 28.843 1.00 46.53 194 ASP A CA 1
ATOM 1480 C C . ASP A 1 194 ? 2.834 -43.333 29.063 1.00 46.53 194 ASP A C 1
ATOM 1482 O O . ASP A 1 194 ? 2.527 -44.189 28.228 1.00 46.53 194 ASP A O 1
ATOM 1486 N N . ASP A 1 195 ? 3.450 -43.619 30.217 1.00 47.00 195 ASP A N 1
ATOM 1487 C CA . ASP A 1 195 ? 3.553 -44.948 30.858 1.00 47.00 195 ASP A CA 1
ATOM 1488 C C . ASP A 1 195 ? 2.638 -45.000 32.100 1.00 47.00 195 ASP A C 1
ATOM 1490 O O . ASP A 1 195 ? 2.709 -44.064 32.939 1.00 47.00 195 ASP A O 1
#

Radius of gyration: 23.53 Å; chains: 1; bounding box: 59×69×58 Å

Secondary structure (DSSP, 8-state):
-----TTHHHHHHHHHHHHHHHHHHHTTTSHHHHT---PPPTTSTT---GGGTEETTTEE-HHHHHTTS-HHHHHHHS-HHHHHHHHHHHHTT--GGGT---SSGGG---STTPPP--S-HHHHHHH---SGGGTEEE---SS---EEEP-SHHHHHHHHHTTTTTSTTTHHHHHHHHSSS--------------

Sequence (195 aa):
MGCRRPWVAPCIWALTGLVIATLAWASPIYTEALWAPGDLSRHHTDIAGCLSCHEPFRGATPQKCLACHTLETFQSRSEPDVRQLHQEANQSGQACLVCHTEHRGVLTAITIGRVKNPHGELIFRATGATSCSDCHVIKGGTGQQDGTLLHNSYVERLILKGEGAHRPGHFAKCLKCHRGGQLEVDDEDKDDEDD

pLDDT: mean 76.65, std 15.4, range [39.62, 97.56]